Protein AF-A0A4C1XNX9-F1 (afdb_monomer)

Sequence (254 aa):
MKKTHEIELLCYEVDVTVNEKPRWGYQHPEAPKYVGIAPDLGSFDAQFFKVHRKLGVAMDVLSRKLLEHAYQAIYDAGISSVELRGKKVGVFIGSAISDCEKVCFYVPATINALGIAGCSRSMFANRISYWLDARGPSINIDAACSSSVVALERACDYMKRGICEAAIVGGANLCFHPHVSVHYKSFQESAPSYTMVKKWARLFQQGRESCEDDPRPGRPVTVLTEENVQKIERLVLADRRIKLWQIAEELQIS

InterPro domains:
  IPR014030 Beta-ketoacyl synthase-like, N-terminal domain [PF00109] (33-186)
  IPR016039 Thiolase-like [G3DSA:3.40.47.10] (8-189)
  IPR016039 Thiolase-like [SSF53901] (29-208)
  IPR018201 Beta-ketoacyl synthase, active site [PS00606] (136-152)
  IPR020841 Polyketide synthase, beta-ketoacyl synthase domain [PS52004] (1-254)
  IPR020841 Polyketide synthase, beta-ketoacyl synthase domain [SM00825] (14-253)
  IPR050091 Polyketide and Nonribosomal Peptide Biosynthesis Enzymes [PTHR43775] (39-185)

Mean predicted aligned error: 12.0 Å

Nearest PDB structures (foldseek):
  6rop-assembly3_C  TM=9.530E-01  e=9.579E-15  Mus musculus
  5my2-assembly2_C  TM=9.516E-01  e=2.225E-14  Mus musculus
  3hhd-assembly2_B  TM=9.547E-01  e=2.095E-14  Homo sapiens
  5my2-assembly1_B  TM=9.515E-01  e=3.007E-14  Mus musculus
  6rop-assembly2_B  TM=9.526E-01  e=6.193E-14  Mus musculus

Foldseek 3Di:
DPPPPPFVCVVVVPDQWDLPADLAHPPCPLFDSTDHDDPDLPDADCVLLVHDPVLVVLAQSQLRVLLVVLVVQCVLLVHDLQVQAPFQEEEEEFDADDPLLCCCPPPPVNPDPSSCCHGDLLNSQVSNCVSSNHPHHGDYAYPDPCRQVVSVVVQLVCCVVVRGQKYWGYYTDDDSDRVVRSVVVVVCVVCVPPDPPVVVVVVVVVCVPDDDDDDDGDDPIHIDGPVLSVLLVVQCVVDVPDDPVVSVVVVPSD

Radius of gyration: 19.84 Å; Cα contacts (8 Å, |Δi|>4): 321; chains: 1; bounding box: 50×48×48 Å

Structure (mmCIF, N/CA/C/O backbone):
data_AF-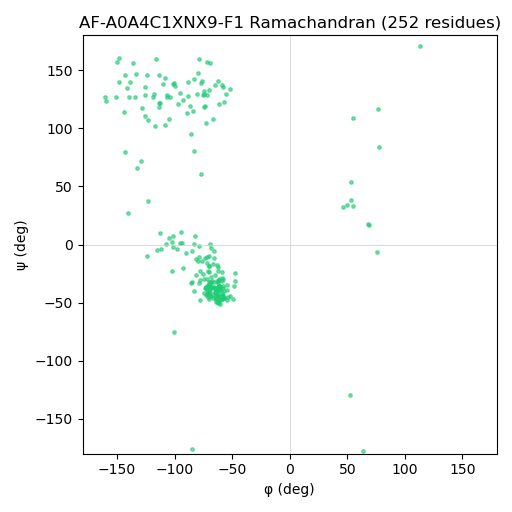A0A4C1XNX9-F1
#
_entry.id   AF-A0A4C1XNX9-F1
#
loop_
_atom_site.group_PDB
_atom_site.id
_atom_site.type_symbol
_atom_site.label_atom_id
_atom_site.label_alt_id
_atom_site.label_comp_id
_atom_site.label_asym_id
_atom_site.label_entity_id
_atom_site.label_seq_id
_atom_site.pdbx_PDB_ins_code
_atom_site.Cartn_x
_atom_site.Cartn_y
_atom_site.Cartn_z
_atom_site.occupancy
_atom_site.B_iso_or_equiv
_atom_site.auth_seq_id
_atom_site.auth_comp_id
_atom_site.auth_asym_id
_atom_site.auth_atom_id
_atom_site.pdbx_PDB_model_num
ATOM 1 N N . MET A 1 1 ? -15.395 9.558 -9.006 1.00 30.00 1 MET A N 1
ATOM 2 C CA . MET A 1 1 ? -16.096 8.933 -10.151 1.00 30.00 1 MET A CA 1
ATOM 3 C C . MET A 1 1 ? -15.139 8.194 -11.120 1.00 30.00 1 MET A C 1
ATOM 5 O O . MET A 1 1 ? -15.342 8.251 -12.319 1.00 30.00 1 MET A O 1
ATOM 9 N N . LYS A 1 2 ? -14.106 7.475 -10.628 1.00 38.97 2 LYS A N 1
ATOM 10 C CA . LYS A 1 2 ? -13.156 6.672 -11.450 1.00 38.97 2 LYS A CA 1
ATOM 11 C C . LYS A 1 2 ? -13.291 5.139 -11.250 1.00 38.97 2 LYS A C 1
ATOM 13 O O . LYS A 1 2 ? -12.608 4.388 -11.928 1.00 38.97 2 LYS A O 1
ATOM 18 N N . LYS A 1 3 ? -14.155 4.675 -10.329 1.00 41.09 3 LYS A N 1
ATOM 19 C CA . LYS A 1 3 ? -14.275 3.257 -9.908 1.00 41.09 3 LYS A CA 1
ATOM 20 C C . LYS A 1 3 ? -14.880 2.325 -10.967 1.00 41.09 3 LYS A C 1
ATOM 22 O O . LYS A 1 3 ? -14.638 1.129 -10.917 1.00 41.09 3 LYS A O 1
ATOM 27 N N . THR A 1 4 ? -15.651 2.861 -11.909 1.00 48.62 4 THR A N 1
ATOM 28 C CA . THR A 1 4 ? -16.414 2.067 -12.883 1.00 48.62 4 THR A CA 1
ATOM 29 C C . THR A 1 4 ? -15.519 1.327 -13.880 1.00 48.62 4 THR A C 1
ATOM 31 O O . THR A 1 4 ? -15.867 0.243 -14.323 1.00 48.62 4 THR A O 1
ATOM 34 N N . HIS A 1 5 ? -14.323 1.851 -14.161 1.00 62.22 5 HIS A N 1
ATOM 35 C CA . HIS A 1 5 ? -13.512 1.374 -15.277 1.00 62.22 5 HIS A CA 1
ATOM 36 C C . HIS A 1 5 ? -12.902 -0.025 -15.067 1.00 62.22 5 HIS A C 1
ATOM 38 O O . HIS A 1 5 ? -12.933 -0.836 -15.979 1.00 62.22 5 HIS A O 1
ATOM 44 N N . GLU A 1 6 ? -12.368 -0.356 -13.886 1.00 65.69 6 GLU A N 1
ATOM 45 C CA . GLU A 1 6 ? -11.665 -1.641 -13.673 1.00 65.69 6 GLU A CA 1
ATOM 46 C C . GLU A 1 6 ? -12.614 -2.846 -13.621 1.00 65.69 6 GLU A C 1
ATOM 48 O O . GLU A 1 6 ? -12.295 -3.919 -14.129 1.00 65.69 6 GLU A O 1
ATOM 53 N N . ILE A 1 7 ? -13.797 -2.663 -13.028 1.00 62.25 7 ILE A N 1
ATOM 54 C CA . ILE A 1 7 ? -14.832 -3.702 -12.970 1.00 62.25 7 ILE A CA 1
ATOM 55 C C . ILE A 1 7 ? -15.394 -3.946 -14.368 1.00 62.25 7 ILE A C 1
ATOM 57 O O . ILE A 1 7 ? -15.554 -5.095 -14.763 1.00 62.25 7 ILE A O 1
ATOM 61 N N . GLU A 1 8 ? -15.632 -2.882 -15.137 1.00 63.34 8 GLU A N 1
ATOM 62 C CA . GLU A 1 8 ? -16.023 -2.995 -16.543 1.00 63.34 8 GLU A CA 1
ATOM 63 C C . GLU A 1 8 ? -14.981 -3.783 -17.345 1.00 63.34 8 GLU A C 1
ATOM 65 O O . GLU A 1 8 ? -15.353 -4.701 -18.068 1.00 63.34 8 GLU A O 1
ATOM 70 N N . LEU A 1 9 ? -13.683 -3.504 -17.172 1.00 69.88 9 LEU A N 1
ATOM 71 C CA . LEU A 1 9 ? -12.621 -4.259 -17.848 1.00 69.88 9 LEU A CA 1
ATOM 72 C C . LEU A 1 9 ? -12.691 -5.761 -17.537 1.00 69.88 9 LEU A C 1
ATOM 74 O O . LEU A 1 9 ? -12.521 -6.569 -18.444 1.00 69.88 9 LEU A O 1
ATOM 78 N N . LEU A 1 10 ? -12.981 -6.144 -16.289 1.00 69.12 10 LEU A N 1
ATOM 79 C CA . LEU A 1 10 ? -13.157 -7.552 -15.918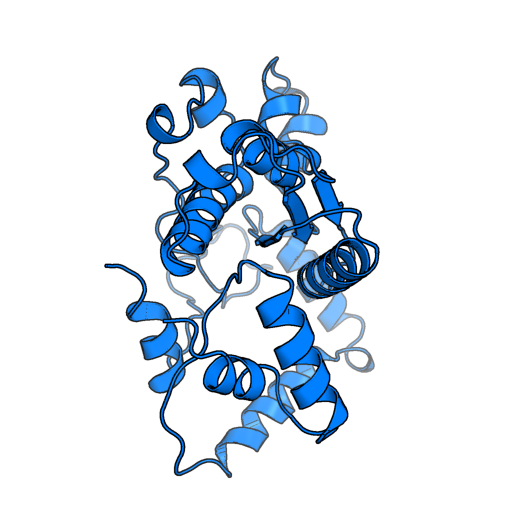 1.00 69.12 10 LEU A CA 1
ATOM 80 C C . LEU A 1 10 ? -14.439 -8.154 -16.506 1.00 69.12 10 LEU A C 1
ATOM 82 O O . LEU A 1 10 ? -14.387 -9.242 -17.069 1.00 69.12 10 LEU A O 1
ATOM 86 N N . CYS A 1 11 ? -15.572 -7.455 -16.400 1.00 64.81 11 CYS A N 1
ATOM 87 C CA . CYS A 1 11 ? -16.861 -7.922 -16.919 1.00 64.81 11 CYS A CA 1
ATOM 88 C C . CYS A 1 11 ? -16.862 -8.089 -18.443 1.00 64.81 11 CYS A C 1
ATOM 90 O O . CYS A 1 11 ? -17.562 -8.951 -18.960 1.00 64.81 11 CYS A O 1
ATOM 92 N N . TYR A 1 12 ? -16.084 -7.274 -19.153 1.00 68.94 12 TYR A N 1
ATOM 93 C CA . TYR A 1 12 ? -15.920 -7.362 -20.602 1.00 68.94 12 TYR A CA 1
ATOM 94 C C . TYR A 1 12 ? -14.695 -8.188 -21.025 1.00 68.94 12 TYR A C 1
ATOM 96 O O . TYR A 1 12 ? -14.321 -8.149 -22.196 1.00 68.94 12 TYR A O 1
ATOM 104 N N . GLU A 1 13 ? -14.059 -8.907 -20.091 1.00 73.81 13 GLU A N 1
ATOM 105 C CA . GLU A 1 13 ? -12.868 -9.740 -20.324 1.00 73.81 13 GLU A CA 1
ATOM 106 C C . GLU A 1 13 ? -11.743 -9.020 -21.090 1.00 73.81 13 GLU A C 1
ATOM 108 O O . GLU A 1 13 ? -11.009 -9.609 -21.890 1.00 73.81 13 GLU A O 1
ATOM 113 N N . VAL A 1 14 ? -11.599 -7.717 -20.853 1.00 70.88 14 VAL A N 1
ATOM 114 C CA . VAL A 1 14 ? -10.603 -6.893 -21.527 1.00 70.88 14 VAL A CA 1
ATOM 115 C C . VAL A 1 14 ? -9.230 -7.217 -20.955 1.00 70.88 14 VAL A C 1
ATOM 117 O O . VAL A 1 14 ? -8.961 -7.011 -19.769 1.00 70.88 14 VAL A O 1
ATOM 120 N N . ASP A 1 15 ? -8.330 -7.691 -21.816 1.00 71.81 15 ASP A N 1
ATOM 121 C CA . ASP A 1 15 ? -6.924 -7.846 -21.463 1.00 71.81 15 ASP A CA 1
ATOM 122 C C . ASP A 1 15 ? -6.301 -6.463 -21.230 1.00 71.81 15 ASP A C 1
ATOM 124 O O . ASP A 1 15 ? -6.091 -5.675 -22.152 1.00 71.81 15 ASP A O 1
ATOM 128 N N . VAL A 1 16 ? -6.022 -6.165 -19.963 1.00 73.69 16 VAL A N 1
ATOM 129 C CA . VAL A 1 16 ? -5.405 -4.905 -19.530 1.00 73.69 16 VAL A CA 1
ATOM 130 C C . VAL A 1 16 ? -3.890 -4.878 -19.757 1.00 73.69 16 VAL A C 1
ATOM 132 O O . VAL A 1 16 ? -3.231 -3.885 -19.432 1.00 73.69 16 VAL A O 1
ATOM 135 N N . THR A 1 17 ? -3.301 -5.961 -20.272 1.00 78.12 17 THR A N 1
ATOM 136 C CA . THR A 1 17 ? -1.888 -5.980 -20.639 1.00 78.12 17 THR A CA 1
ATOM 137 C C . THR A 1 17 ? -1.681 -5.327 -21.997 1.00 78.12 17 THR A C 1
ATOM 139 O O . THR A 1 17 ? -2.328 -5.645 -22.991 1.00 78.12 17 THR A O 1
ATOM 142 N N . VAL A 1 18 ? -0.740 -4.390 -22.046 1.00 71.88 18 VAL A N 1
ATOM 143 C CA . VAL A 1 18 ? -0.444 -3.632 -23.262 1.00 71.88 18 VAL A CA 1
ATOM 144 C C . VAL A 1 18 ? 0.947 -3.970 -23.781 1.00 71.88 18 VAL A C 1
ATOM 146 O O . VAL A 1 18 ? 1.876 -4.225 -23.013 1.00 71.88 18 VAL A O 1
ATOM 149 N N . ASN A 1 19 ? 1.073 -3.949 -25.107 1.00 70.25 19 ASN A N 1
ATOM 150 C CA . ASN A 1 19 ? 2.335 -4.023 -25.855 1.00 70.25 19 ASN A CA 1
ATOM 151 C C . ASN A 1 19 ? 2.622 -2.693 -26.588 1.00 70.25 19 ASN A C 1
ATOM 153 O O . ASN A 1 19 ? 3.505 -2.591 -27.438 1.00 70.25 19 ASN A O 1
ATOM 157 N N . GLU A 1 20 ? 1.840 -1.652 -26.293 1.00 49.97 20 GLU A N 1
ATOM 158 C CA . GLU A 1 20 ? 1.937 -0.355 -26.952 1.00 49.97 20 GLU A CA 1
ATOM 159 C C . GLU A 1 20 ? 2.933 0.542 -26.219 1.00 49.97 20 GLU A C 1
ATOM 161 O O . GLU A 1 20 ? 2.688 0.946 -25.087 1.00 49.97 20 GLU A O 1
ATOM 166 N N . LYS A 1 21 ? 4.052 0.853 -26.893 1.00 55.91 21 LYS A N 1
ATOM 167 C CA . LYS A 1 21 ? 5.244 1.545 -26.364 1.00 55.91 21 LYS A CA 1
ATOM 168 C C . LYS A 1 21 ? 5.814 0.828 -25.130 1.00 55.91 21 LYS A C 1
ATOM 170 O O . LYS A 1 21 ? 5.236 0.914 -24.049 1.00 55.91 21 LYS A O 1
ATOM 175 N N . PRO A 1 22 ? 6.982 0.164 -25.229 1.00 56.12 22 PRO A N 1
ATOM 176 C CA . PRO A 1 22 ? 7.557 -0.478 -24.057 1.00 56.12 22 PRO A CA 1
ATOM 177 C C . PRO A 1 22 ? 7.702 0.579 -22.958 1.00 56.12 22 PRO A C 1
ATOM 179 O O . PRO A 1 22 ? 8.253 1.650 -23.218 1.00 56.12 22 PRO A O 1
ATOM 182 N N . ARG A 1 23 ? 7.218 0.300 -21.741 1.00 64.44 23 ARG A N 1
ATOM 183 C CA . ARG A 1 23 ? 7.399 1.188 -20.573 1.00 64.44 23 ARG A CA 1
ATOM 184 C C . ARG A 1 23 ? 8.859 1.646 -20.426 1.00 64.44 23 ARG A C 1
ATOM 186 O O . ARG A 1 23 ? 9.132 2.748 -19.968 1.00 64.44 23 ARG A O 1
ATOM 193 N N . TRP A 1 24 ? 9.770 0.781 -20.852 1.00 68.25 24 TRP A N 1
ATOM 194 C CA . TRP A 1 24 ? 11.227 0.890 -20.810 1.00 68.25 24 TRP A CA 1
ATOM 195 C C . TRP A 1 24 ? 11.850 1.299 -22.165 1.00 68.25 24 TRP A C 1
ATOM 197 O O . TRP A 1 24 ? 13.065 1.271 -22.327 1.00 68.25 24 TRP A O 1
ATOM 207 N N . GLY A 1 25 ? 11.031 1.647 -23.162 1.00 62.69 25 GLY A N 1
ATOM 208 C CA . GLY A 1 25 ? 11.444 1.875 -24.549 1.00 62.69 25 GLY A CA 1
ATOM 209 C C . GLY A 1 25 ? 12.006 0.630 -25.255 1.00 62.69 25 GLY A C 1
ATOM 210 O O . GLY A 1 25 ? 12.077 -0.464 -24.698 1.00 62.69 25 GLY A O 1
ATOM 211 N N . TYR A 1 26 ? 12.447 0.792 -26.506 1.00 60.84 26 TYR A N 1
ATOM 212 C CA . TYR A 1 26 ? 13.116 -0.274 -27.277 1.00 60.84 26 TYR A CA 1
ATOM 213 C C . TYR A 1 26 ? 14.517 -0.638 -26.747 1.00 60.84 26 TYR A C 1
ATOM 215 O O . TYR A 1 26 ? 15.179 -1.507 -27.305 1.00 60.84 26 TYR A O 1
ATOM 223 N N . GLN A 1 27 ? 14.973 0.021 -25.677 1.00 63.84 27 GLN A N 1
ATOM 224 C CA . GLN A 1 27 ? 16.298 -0.161 -25.079 1.00 63.84 27 GLN A CA 1
ATOM 225 C C . GLN A 1 27 ? 16.437 -1.480 -24.304 1.00 63.84 27 GLN A C 1
ATOM 227 O O . GLN A 1 27 ? 17.555 -1.865 -23.983 1.00 63.84 27 GLN A O 1
ATOM 232 N N . HIS A 1 28 ? 15.326 -2.180 -24.048 1.00 72.81 28 HIS A N 1
ATOM 233 C CA . HIS A 1 28 ? 15.294 -3.430 -23.287 1.00 72.81 28 HIS A CA 1
ATOM 234 C C . HIS A 1 28 ? 14.526 -4.537 -24.030 1.00 72.81 28 HIS A C 1
ATOM 236 O O . HIS A 1 28 ? 13.406 -4.881 -23.635 1.00 72.81 28 HIS A O 1
ATOM 242 N N . PRO A 1 29 ? 15.082 -5.098 -25.124 1.00 75.75 29 PRO A N 1
ATOM 243 C CA . PRO A 1 29 ? 14.458 -6.202 -25.864 1.00 75.75 29 PRO A CA 1
ATOM 244 C C . PRO A 1 29 ? 14.286 -7.476 -25.021 1.00 75.75 29 PRO A C 1
ATOM 246 O O . PRO A 1 29 ? 13.440 -8.321 -25.320 1.00 75.75 29 PRO A O 1
ATOM 249 N N . GLU A 1 30 ? 15.079 -7.628 -23.963 1.00 80.38 30 GLU A N 1
ATOM 250 C CA . GLU A 1 30 ? 15.016 -8.741 -23.026 1.00 80.38 30 GLU A CA 1
ATOM 251 C C . GLU A 1 30 ? 13.768 -8.702 -22.129 1.00 80.38 30 GLU A C 1
ATOM 253 O O . GLU A 1 30 ? 13.339 -9.755 -21.649 1.00 80.38 30 GLU A O 1
ATOM 258 N N . ALA A 1 31 ? 13.155 -7.529 -21.930 1.00 78.19 31 ALA A N 1
ATOM 259 C CA . ALA A 1 31 ? 11.993 -7.361 -21.063 1.00 78.19 31 ALA A CA 1
ATOM 260 C C . ALA A 1 31 ? 10.725 -8.037 -21.635 1.00 78.19 31 ALA A C 1
ATOM 262 O O . ALA A 1 31 ? 10.611 -8.255 -22.847 1.00 78.19 31 ALA A O 1
ATOM 263 N N . PRO A 1 32 ? 9.737 -8.389 -20.787 1.00 75.06 32 PRO A N 1
ATOM 264 C CA . PRO A 1 32 ? 8.441 -8.871 -21.260 1.00 75.06 32 PRO A CA 1
ATOM 265 C C . PRO A 1 32 ? 7.747 -7.845 -22.166 1.00 75.06 32 PRO A C 1
ATOM 267 O O . PRO A 1 32 ? 7.711 -6.656 -21.846 1.00 75.06 32 PRO A O 1
ATOM 270 N N . LYS A 1 33 ? 7.179 -8.323 -23.282 1.00 73.56 33 LYS A N 1
ATOM 271 C CA . LYS A 1 33 ? 6.472 -7.487 -24.271 1.00 73.56 33 LYS A CA 1
ATOM 272 C C . LYS A 1 33 ? 5.127 -6.970 -23.754 1.00 73.56 33 LYS A C 1
ATOM 274 O O . LYS A 1 33 ? 4.780 -5.827 -24.010 1.00 73.56 33 LYS A O 1
ATOM 279 N N . TYR A 1 34 ? 4.400 -7.808 -23.017 1.00 77.19 34 TYR A N 1
ATOM 280 C CA . TYR A 1 34 ? 3.087 -7.486 -22.459 1.00 77.19 34 TYR A CA 1
ATOM 281 C C . TYR A 1 34 ? 3.213 -7.205 -20.967 1.00 77.19 34 TYR A C 1
ATOM 283 O O . TYR A 1 34 ? 3.772 -8.019 -20.226 1.00 77.19 34 TYR A O 1
ATOM 291 N N . VAL A 1 35 ? 2.706 -6.054 -20.528 1.00 76.44 35 VAL A N 1
ATOM 292 C CA . VAL A 1 35 ? 2.723 -5.637 -19.121 1.00 76.44 35 VAL A CA 1
ATOM 293 C C . VAL A 1 35 ? 1.437 -4.898 -18.762 1.00 76.44 35 VAL A C 1
ATOM 295 O O . VAL A 1 35 ? 0.887 -4.167 -19.581 1.00 76.44 35 VAL A O 1
ATOM 298 N N . GLY A 1 36 ? 0.969 -5.057 -17.522 1.00 80.56 36 GLY A N 1
ATOM 299 C CA . GLY A 1 36 ? -0.083 -4.202 -16.971 1.00 80.56 36 GLY A CA 1
ATOM 300 C C . GLY A 1 36 ? 0.488 -2.832 -16.603 1.00 80.56 36 GLY A C 1
ATOM 301 O O . GLY A 1 36 ? 1.503 -2.748 -15.901 1.00 80.56 36 GLY A O 1
ATOM 302 N N . ILE A 1 37 ? -0.141 -1.758 -17.078 1.00 78.50 37 ILE A N 1
ATOM 303 C CA . ILE A 1 37 ? 0.280 -0.382 -16.794 1.00 78.50 37 ILE A CA 1
ATOM 304 C C . ILE A 1 37 ? -0.785 0.300 -15.942 1.00 78.50 37 ILE A C 1
ATOM 306 O O . ILE A 1 37 ? -1.931 0.436 -16.352 1.00 78.50 37 ILE A O 1
ATOM 310 N N . ALA A 1 38 ? -0.381 0.764 -14.760 1.00 82.69 38 ALA A N 1
ATOM 311 C CA . ALA A 1 38 ? -1.238 1.589 -13.923 1.00 82.69 38 ALA A CA 1
ATOM 312 C C . ALA A 1 38 ? -1.374 2.997 -14.539 1.00 82.69 38 ALA A C 1
ATOM 314 O O . ALA A 1 38 ? -0.349 3.624 -14.840 1.00 82.69 38 ALA A O 1
ATOM 315 N N . PRO A 1 39 ? -2.602 3.510 -14.725 1.00 78.56 39 PRO A N 1
ATOM 316 C CA . PRO A 1 39 ? -2.814 4.857 -15.234 1.00 78.56 39 PRO A CA 1
ATOM 317 C C . PRO A 1 39 ? -2.443 5.912 -14.180 1.00 78.56 39 PRO A C 1
ATOM 319 O O . PRO A 1 39 ? -2.468 5.655 -12.980 1.00 78.56 39 PRO A O 1
ATOM 322 N N . ASP A 1 40 ? -2.143 7.132 -14.636 1.00 78.56 40 ASP A N 1
ATOM 323 C CA . ASP A 1 40 ? -2.095 8.336 -13.787 1.00 78.56 40 ASP A CA 1
ATOM 324 C C . ASP A 1 40 ? -1.191 8.227 -12.533 1.00 78.56 40 ASP A C 1
ATOM 326 O O . ASP A 1 40 ? -1.592 8.488 -11.397 1.00 78.56 40 ASP A O 1
ATOM 330 N N . LEU A 1 41 ? 0.074 7.852 -12.742 1.00 82.69 41 LEU A N 1
ATOM 331 C CA . LEU A 1 41 ? 1.083 7.739 -11.676 1.00 82.69 41 LEU A CA 1
ATOM 332 C C . LEU A 1 41 ? 1.729 9.078 -11.271 1.00 82.69 41 LEU A C 1
ATOM 334 O O . LEU A 1 41 ? 2.440 9.146 -10.268 1.00 82.69 41 LEU A O 1
ATOM 338 N N . GLY A 1 42 ? 1.526 10.136 -12.061 1.00 80.81 42 GLY A N 1
ATOM 339 C CA . GLY A 1 42 ? 2.183 11.432 -11.865 1.00 80.81 42 GLY A CA 1
ATOM 340 C C . GLY A 1 42 ? 1.482 12.347 -10.860 1.00 80.81 42 GLY A C 1
ATOM 341 O O . GLY A 1 42 ? 2.154 13.107 -10.160 1.00 80.81 42 GLY A O 1
ATOM 342 N N . SER A 1 43 ? 0.152 12.269 -10.774 1.00 85.94 43 SER A N 1
ATOM 343 C CA . SER A 1 43 ? -0.669 13.139 -9.928 1.00 85.94 43 SER A CA 1
ATOM 344 C C . SER A 1 43 ? -0.589 12.754 -8.447 1.00 85.94 43 SER A C 1
ATOM 346 O O . SER A 1 43 ? -0.526 11.569 -8.110 1.00 85.94 43 SER A O 1
ATOM 348 N N . PHE A 1 44 ? -0.556 13.762 -7.567 1.00 91.75 44 PHE A N 1
ATOM 349 C CA . PHE A 1 44 ? -0.673 13.593 -6.116 1.00 91.75 44 PHE A CA 1
ATOM 350 C C . PHE A 1 44 ? -1.081 14.899 -5.423 1.00 91.75 44 PHE A C 1
ATOM 352 O O . PHE A 1 44 ? -0.402 15.918 -5.585 1.00 91.75 44 PHE A O 1
ATOM 359 N N .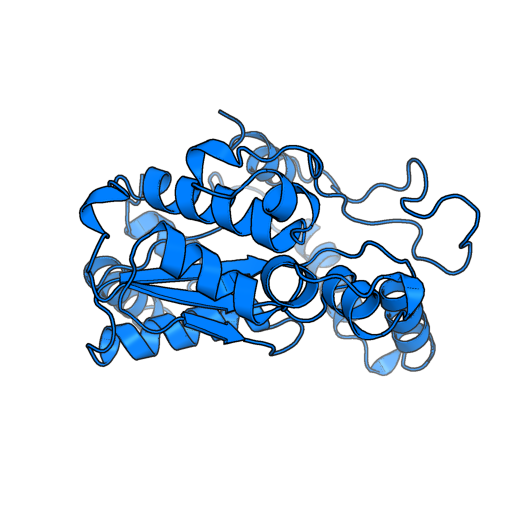 ASP A 1 45 ? -2.142 14.866 -4.614 1.00 93.25 45 ASP A N 1
ATOM 360 C CA . ASP A 1 45 ? -2.586 16.020 -3.818 1.00 93.25 45 ASP A CA 1
ATOM 361 C C . ASP A 1 45 ? -1.801 16.138 -2.500 1.00 93.25 45 ASP A C 1
ATOM 363 O O . ASP A 1 45 ? -2.239 15.747 -1.416 1.00 93.25 45 ASP A O 1
ATOM 367 N N . ALA A 1 46 ? -0.594 16.698 -2.588 1.00 93.19 46 ALA A N 1
ATOM 368 C CA . ALA A 1 46 ? 0.273 16.859 -1.424 1.00 93.19 46 ALA A CA 1
ATOM 369 C C . ALA A 1 46 ? -0.338 17.752 -0.326 1.00 93.19 46 ALA A C 1
ATOM 371 O O . ALA A 1 46 ? -0.053 17.542 0.855 1.00 93.19 46 ALA A O 1
ATOM 372 N N . GLN A 1 47 ? -1.172 18.733 -0.692 1.00 93.50 47 GLN A N 1
ATOM 373 C CA . GLN A 1 47 ? -1.766 19.662 0.266 1.00 93.50 47 GLN A CA 1
ATOM 374 C C . GLN A 1 47 ? -2.820 18.959 1.124 1.00 93.50 47 GLN A C 1
ATOM 376 O O . GLN A 1 47 ? -2.788 19.095 2.349 1.00 93.50 47 GLN A O 1
ATOM 381 N N . PHE A 1 48 ? -3.691 18.158 0.506 1.00 93.94 48 PHE A N 1
ATOM 382 C CA . PHE A 1 48 ? -4.695 17.365 1.215 1.00 93.94 48 PHE A CA 1
ATOM 383 C C . PHE A 1 48 ? -4.062 16.403 2.234 1.00 93.94 48 PHE A C 1
ATOM 385 O O . PHE A 1 48 ? -4.494 16.324 3.388 1.00 93.94 48 PHE A O 1
ATOM 392 N N . PHE A 1 49 ? -2.972 15.731 1.851 1.00 94.94 49 PHE A N 1
ATOM 393 C CA . PHE A 1 49 ? -2.254 14.799 2.728 1.00 94.94 49 PHE A CA 1
ATOM 394 C C . PHE A 1 49 ? -1.268 15.470 3.698 1.00 94.94 49 PHE A C 1
ATOM 396 O O . PHE A 1 49 ? -0.530 14.774 4.396 1.00 94.94 49 PHE A O 1
ATOM 403 N N . LYS A 1 50 ? -1.250 16.810 3.776 1.00 93.69 50 LYS A N 1
ATOM 404 C CA . LYS A 1 50 ? -0.341 17.592 4.639 1.00 93.69 50 LYS A CA 1
ATOM 405 C C . LYS A 1 50 ? 1.137 17.253 4.413 1.00 93.69 50 LYS A C 1
ATOM 407 O O . LYS A 1 50 ? 1.956 17.289 5.332 1.00 93.69 50 LYS A O 1
ATOM 412 N N . VAL A 1 51 ? 1.492 16.926 3.175 1.00 94.31 51 VAL A N 1
ATOM 413 C CA . VAL A 1 51 ? 2.861 16.627 2.769 1.00 94.31 51 VAL A CA 1
ATOM 414 C C . VAL A 1 51 ? 3.513 17.904 2.253 1.00 94.31 51 VAL A C 1
ATOM 416 O O . VAL A 1 51 ? 3.046 18.534 1.308 1.00 94.31 51 VAL A O 1
ATOM 419 N N . HIS A 1 52 ? 4.649 18.274 2.842 1.00 91.50 52 HIS A N 1
ATOM 420 C CA . HIS A 1 52 ? 5.432 19.407 2.357 1.00 91.50 52 HIS A CA 1
ATOM 421 C C . HIS A 1 52 ? 5.863 19.203 0.892 1.00 91.50 52 HIS A C 1
ATOM 423 O O . HIS A 1 52 ? 6.355 18.134 0.532 1.00 91.50 52 HIS A O 1
ATOM 429 N N . ARG A 1 53 ? 5.771 20.248 0.056 1.00 88.25 53 ARG A N 1
ATOM 430 C CA . ARG A 1 53 ? 6.013 20.173 -1.400 1.00 88.25 53 ARG A CA 1
ATOM 431 C C . ARG A 1 53 ? 7.319 19.467 -1.781 1.00 88.25 53 ARG A C 1
ATOM 433 O O . ARG A 1 53 ? 7.306 18.598 -2.646 1.00 88.25 53 ARG A O 1
ATOM 440 N N . LYS A 1 54 ? 8.441 19.803 -1.126 1.00 88.31 54 LYS A N 1
ATOM 441 C CA . LYS A 1 54 ? 9.746 19.162 -1.409 1.00 88.31 54 LYS A CA 1
ATOM 442 C C . LYS A 1 54 ? 9.725 17.658 -1.127 1.00 88.31 54 LYS A C 1
ATOM 444 O O . LYS A 1 54 ? 10.346 16.894 -1.853 1.00 88.31 54 LYS A O 1
ATOM 449 N N . LEU A 1 55 ? 8.997 17.246 -0.090 1.00 89.69 55 LEU A N 1
ATOM 450 C CA . LEU A 1 55 ? 8.852 15.842 0.270 1.00 89.69 55 LEU A CA 1
ATOM 451 C C . LEU A 1 55 ? 7.922 15.120 -0.702 1.00 89.69 55 LEU A C 1
ATOM 453 O O . LEU A 1 55 ? 8.266 14.036 -1.140 1.00 89.69 55 LEU A O 1
ATOM 457 N N . GLY A 1 56 ? 6.810 15.740 -1.103 1.00 88.50 56 GLY A N 1
ATOM 458 C CA . GLY A 1 56 ? 5.879 15.156 -2.074 1.00 88.50 56 GLY A CA 1
ATOM 459 C C . GLY A 1 56 ? 6.534 14.820 -3.417 1.00 88.50 56 GLY A C 1
ATOM 460 O O . GLY A 1 56 ? 6.216 13.792 -4.004 1.00 88.50 56 GLY A O 1
ATOM 461 N N . VAL A 1 57 ? 7.496 15.634 -3.869 1.00 87.12 57 VAL A N 1
ATOM 462 C CA . VAL A 1 57 ? 8.288 15.354 -5.084 1.00 87.12 57 VAL A CA 1
ATOM 463 C C . VAL A 1 57 ? 9.265 14.190 -4.881 1.00 87.12 57 VAL A C 1
ATOM 465 O O . VAL A 1 57 ? 9.477 13.409 -5.801 1.00 87.12 57 VAL A O 1
ATOM 468 N N . ALA A 1 58 ? 9.845 14.064 -3.686 1.00 87.62 58 ALA A N 1
ATOM 469 C CA . ALA A 1 58 ? 10.807 13.013 -3.349 1.00 87.62 58 ALA A CA 1
ATOM 470 C C . ALA A 1 58 ? 10.153 11.689 -2.907 1.00 87.62 58 ALA A C 1
ATOM 472 O O . ALA A 1 58 ? 10.859 10.721 -2.644 1.00 87.62 58 ALA A O 1
ATOM 473 N N . MET A 1 59 ? 8.826 11.644 -2.769 1.00 90.81 59 MET A N 1
ATOM 474 C CA . MET A 1 59 ? 8.112 10.452 -2.321 1.00 90.81 59 MET A CA 1
ATOM 475 C C . MET A 1 59 ? 7.991 9.403 -3.424 1.00 90.81 59 MET A C 1
ATOM 477 O O . MET A 1 59 ? 7.621 9.713 -4.563 1.00 90.81 59 MET A O 1
ATOM 481 N N . ASP A 1 60 ? 8.179 8.142 -3.032 1.00 91.88 60 ASP A N 1
ATOM 482 C CA . ASP A 1 60 ? 7.826 6.987 -3.851 1.00 91.88 60 ASP A CA 1
ATOM 483 C C . ASP A 1 60 ? 6.366 7.117 -4.326 1.00 91.88 60 ASP A C 1
ATOM 485 O O . ASP A 1 60 ? 5.454 7.446 -3.558 1.00 91.88 60 ASP A O 1
ATOM 489 N N . VAL A 1 61 ? 6.151 6.869 -5.618 1.00 91.12 61 VAL A N 1
ATOM 490 C CA . VAL A 1 61 ? 4.828 6.842 -6.251 1.00 91.12 61 VAL A CA 1
ATOM 491 C C . VAL A 1 61 ? 3.897 5.874 -5.519 1.00 91.12 61 VAL A C 1
ATOM 493 O O . VAL A 1 61 ? 2.732 6.207 -5.317 1.00 91.12 61 VAL A O 1
ATOM 496 N N . LEU A 1 62 ? 4.402 4.719 -5.067 1.00 92.38 62 LEU A N 1
ATOM 497 C CA . LEU A 1 62 ? 3.620 3.755 -4.291 1.00 92.38 62 LEU A CA 1
ATOM 498 C C . LEU A 1 62 ? 3.085 4.382 -3.009 1.00 92.38 62 LEU A C 1
ATOM 500 O O . LEU A 1 62 ? 1.904 4.251 -2.712 1.00 92.38 62 LEU A O 1
ATOM 504 N N . SER A 1 63 ? 3.921 5.124 -2.281 1.00 94.31 63 SER A N 1
ATOM 505 C CA . SER A 1 63 ? 3.497 5.799 -1.054 1.00 94.31 63 SER A CA 1
ATOM 506 C C . SER A 1 63 ? 2.430 6.866 -1.320 1.00 94.31 63 SER A C 1
ATOM 508 O O . SER A 1 63 ? 1.462 6.974 -0.568 1.00 94.31 63 SER A O 1
ATOM 510 N N . ARG A 1 64 ? 2.575 7.625 -2.415 1.00 94.25 64 ARG A N 1
ATOM 511 C CA . ARG A 1 64 ? 1.596 8.637 -2.842 1.00 94.25 64 ARG A CA 1
ATOM 512 C C . ARG A 1 64 ? 0.244 8.010 -3.179 1.00 94.25 64 ARG A C 1
ATOM 514 O O . ARG A 1 64 ? -0.780 8.457 -2.670 1.00 94.25 64 ARG A O 1
ATOM 521 N N . LYS A 1 65 ? 0.244 6.940 -3.976 1.00 93.38 65 LYS A N 1
ATOM 522 C CA . LYS A 1 65 ? -0.985 6.239 -4.370 1.00 93.38 65 LYS A CA 1
ATOM 523 C C . LYS A 1 65 ? -1.622 5.473 -3.221 1.00 93.38 65 LYS A C 1
ATOM 525 O O . LYS A 1 65 ? -2.839 5.484 -3.098 1.00 93.38 65 LYS A O 1
ATOM 530 N N . LEU A 1 66 ? -0.831 4.902 -2.319 1.00 95.25 66 LEU A N 1
ATOM 531 C CA . LEU A 1 66 ? -1.349 4.284 -1.101 1.00 95.25 66 LEU A CA 1
ATOM 532 C C . LEU A 1 66 ? -2.097 5.280 -0.205 1.00 95.25 66 LEU A C 1
ATOM 534 O O . LEU A 1 66 ? -3.130 4.916 0.343 1.00 95.25 66 LEU A O 1
ATOM 538 N N . LEU A 1 67 ? -1.633 6.529 -0.083 1.00 95.75 67 LEU A N 1
ATOM 539 C CA . LEU A 1 67 ? -2.367 7.574 0.645 1.00 95.75 67 LEU A CA 1
ATOM 540 C C . LEU A 1 67 ? -3.716 7.893 -0.015 1.00 95.75 67 LEU A C 1
ATOM 542 O O . LEU A 1 67 ? -4.741 7.935 0.667 1.00 95.75 67 LEU A O 1
ATOM 546 N N . GLU A 1 68 ? -3.727 8.066 -1.339 1.00 94.31 68 GLU A N 1
ATOM 547 C CA . GLU A 1 68 ? -4.954 8.304 -2.112 1.00 94.31 68 GLU A CA 1
ATOM 548 C C . GLU A 1 68 ? -5.949 7.149 -1.970 1.00 94.31 68 GLU A C 1
ATOM 550 O O . GLU A 1 68 ? -7.124 7.377 -1.680 1.00 94.31 68 GLU A O 1
ATOM 555 N N . HIS A 1 69 ? -5.480 5.910 -2.110 1.00 94.00 69 HIS A N 1
ATOM 556 C CA . HIS A 1 69 ? -6.323 4.725 -1.996 1.00 94.00 69 HIS A CA 1
ATOM 557 C C . HIS A 1 69 ? -6.779 4.457 -0.562 1.00 94.00 69 HIS A C 1
ATOM 559 O O . HIS A 1 69 ? -7.921 4.054 -0.367 1.00 94.00 69 HIS A O 1
ATOM 565 N N . ALA A 1 70 ? -5.955 4.740 0.451 1.00 95.56 70 ALA A N 1
ATOM 566 C CA . ALA A 1 70 ? -6.377 4.649 1.846 1.00 95.56 70 ALA A CA 1
ATOM 567 C C . ALA A 1 70 ? -7.522 5.626 2.138 1.00 95.56 70 ALA A C 1
ATOM 569 O O . ALA A 1 70 ? -8.523 5.237 2.736 1.00 95.56 70 ALA A O 1
ATOM 570 N N . TYR A 1 71 ? -7.427 6.874 1.663 1.00 94.88 71 TYR A N 1
ATOM 571 C CA . TYR A 1 71 ? -8.533 7.825 1.786 1.00 94.88 71 TYR A CA 1
ATOM 572 C C . TYR A 1 71 ? -9.783 7.357 1.033 1.00 94.88 71 TYR A C 1
ATOM 574 O O . TYR A 1 71 ? -10.878 7.397 1.589 1.00 94.88 71 TYR A O 1
ATOM 582 N N . GLN A 1 72 ? -9.630 6.879 -0.204 1.00 91.75 72 GLN A N 1
ATOM 583 C CA . GLN A 1 72 ? -10.750 6.356 -0.990 1.00 91.75 72 GLN A CA 1
ATOM 584 C C . GLN A 1 72 ? -11.428 5.159 -0.320 1.00 91.75 72 GLN A C 1
ATOM 586 O O . GLN A 1 72 ? -12.647 5.054 -0.407 1.00 91.75 72 GLN A O 1
ATOM 591 N N . ALA A 1 73 ? -10.669 4.283 0.341 1.00 91.06 73 ALA A N 1
ATOM 592 C CA . ALA A 1 73 ? -11.203 3.135 1.067 1.00 91.06 73 ALA A CA 1
ATOM 593 C C . ALA A 1 73 ? -11.971 3.553 2.325 1.00 91.06 73 ALA A C 1
ATOM 595 O O . ALA A 1 73 ? -13.036 3.017 2.605 1.00 91.06 73 ALA A O 1
ATOM 596 N N . ILE A 1 74 ? -11.465 4.547 3.057 1.00 91.06 74 ILE A N 1
ATOM 597 C CA . ILE A 1 74 ? -12.166 5.121 4.214 1.00 91.06 74 ILE A CA 1
ATOM 598 C C . ILE A 1 74 ? -13.473 5.782 3.774 1.00 91.06 74 ILE A C 1
ATOM 600 O O . ILE A 1 74 ? -14.513 5.561 4.387 1.00 91.06 74 ILE A O 1
ATOM 604 N N . TYR A 1 75 ? -13.424 6.536 2.674 1.00 89.50 75 TYR A N 1
ATOM 605 C CA . TYR A 1 75 ? -14.605 7.148 2.078 1.00 89.50 75 TYR A CA 1
ATOM 606 C C . TYR A 1 75 ? -15.611 6.100 1.571 1.00 89.50 75 TYR A C 1
ATOM 608 O O . TYR A 1 75 ? -16.807 6.273 1.776 1.00 89.50 75 TYR A O 1
ATOM 616 N N . ASP A 1 76 ? -15.144 5.008 0.948 1.00 87.25 76 ASP A N 1
ATOM 617 C CA . ASP A 1 76 ? -15.996 3.883 0.515 1.00 87.25 76 ASP A CA 1
ATOM 618 C C . ASP A 1 76 ? -16.692 3.207 1.692 1.00 87.25 76 ASP A C 1
ATOM 620 O O . ASP A 1 76 ? -17.870 2.896 1.612 1.00 87.25 76 ASP A O 1
ATOM 624 N N . ALA A 1 77 ? -15.995 3.055 2.819 1.00 86.00 77 ALA A N 1
ATOM 625 C CA . ALA A 1 77 ? -16.572 2.498 4.035 1.00 86.00 77 ALA A CA 1
ATOM 626 C C . ALA A 1 77 ? -17.630 3.410 4.690 1.00 86.00 77 ALA A C 1
ATOM 628 O O . ALA A 1 77 ? -18.193 3.038 5.717 1.00 86.00 77 ALA A O 1
ATOM 629 N N . GLY A 1 78 ? -17.877 4.610 4.150 1.00 89.31 78 GLY A N 1
ATOM 630 C CA . GLY A 1 78 ? -18.802 5.585 4.730 1.00 89.31 78 GLY A CA 1
ATOM 631 C C . GLY A 1 78 ? -18.304 6.193 6.045 1.00 89.31 78 GLY A C 1
ATOM 632 O O . GLY A 1 78 ? -19.095 6.770 6.786 1.00 89.31 78 GLY A O 1
ATOM 633 N N . ILE A 1 79 ? -17.006 6.072 6.346 1.00 90.06 79 ILE A N 1
ATOM 634 C CA . ILE A 1 79 ? -16.397 6.537 7.596 1.00 90.06 79 ILE A CA 1
ATOM 635 C C . ILE A 1 79 ? -15.681 7.866 7.346 1.00 90.06 79 ILE A C 1
ATOM 637 O O . ILE A 1 79 ? -14.958 8.030 6.361 1.00 90.06 79 ILE A O 1
ATOM 641 N N . SER A 1 80 ? -15.813 8.828 8.260 1.00 90.31 80 SER A N 1
ATOM 642 C CA . SER A 1 80 ? -14.987 10.035 8.207 1.00 90.31 80 SER A CA 1
ATOM 643 C C . SER A 1 80 ? -13.557 9.739 8.661 1.00 90.31 80 SER A C 1
ATOM 645 O O . SER A 1 80 ? -13.330 9.196 9.743 1.00 90.31 80 SER A O 1
ATOM 647 N N . SER A 1 81 ? -12.554 10.193 7.904 1.00 89.00 81 SER A N 1
ATOM 648 C CA . SER A 1 81 ? -11.150 10.107 8.338 1.00 89.00 81 SER A CA 1
ATOM 649 C C . SER A 1 81 ? -10.891 10.844 9.659 1.00 89.00 81 SER A C 1
ATOM 651 O O . SER A 1 81 ? -9.962 10.494 10.383 1.00 89.00 81 SER A O 1
ATOM 653 N N . VAL A 1 82 ? -11.727 11.830 10.011 1.00 91.56 82 VAL A N 1
ATOM 654 C CA . VAL A 1 82 ? -11.657 12.547 11.294 1.00 91.56 82 VAL A CA 1
ATOM 655 C C . VAL A 1 82 ? -12.052 11.644 12.464 1.00 91.56 82 VAL A C 1
ATOM 657 O O . VAL A 1 82 ? -11.446 11.743 13.527 1.00 91.56 82 VAL A O 1
ATOM 660 N N . GLU A 1 83 ? -13.005 10.731 12.268 1.00 90.44 83 GLU A N 1
ATOM 661 C CA . GLU A 1 83 ? -13.460 9.792 13.303 1.00 90.44 83 GLU A CA 1
ATOM 662 C C . GLU A 1 83 ? -12.416 8.729 13.646 1.00 90.44 83 GLU A C 1
ATOM 664 O O . GLU A 1 83 ? -12.512 8.096 14.696 1.00 90.44 83 GLU A O 1
ATOM 669 N N . LEU A 1 84 ? -11.432 8.520 12.770 1.00 92.44 84 LEU A N 1
ATOM 670 C CA . LEU A 1 84 ? -10.337 7.566 12.950 1.00 92.44 84 LEU A CA 1
ATOM 671 C C . LEU A 1 84 ? -9.113 8.180 13.649 1.00 92.44 84 LEU A C 1
ATOM 673 O O . LEU A 1 84 ? -8.178 7.458 13.997 1.00 92.44 84 LEU A O 1
ATOM 677 N N . ARG A 1 85 ? -9.103 9.498 13.883 1.00 94.75 85 ARG A N 1
ATOM 678 C CA . ARG A 1 85 ? -7.966 10.179 14.513 1.00 94.75 85 ARG A CA 1
ATOM 679 C C . ARG A 1 85 ? -7.837 9.811 15.986 1.00 94.75 85 ARG A C 1
ATOM 681 O O . ARG A 1 85 ? -8.811 9.843 16.731 1.00 94.75 85 ARG A O 1
ATOM 688 N N . GLY A 1 86 ? -6.621 9.483 16.415 1.00 94.88 86 GLY A N 1
ATOM 689 C CA . GLY A 1 86 ? -6.305 9.101 17.794 1.00 94.88 86 GLY A CA 1
ATOM 690 C C . GLY A 1 86 ? -6.737 7.680 18.177 1.00 94.88 86 GLY A C 1
ATOM 691 O O . GLY A 1 86 ? -6.386 7.212 19.260 1.00 94.88 86 GLY A O 1
ATOM 692 N N . LYS A 1 87 ? -7.457 6.983 17.294 1.00 95.81 87 LYS A N 1
ATOM 693 C CA . LYS A 1 87 ? -7.970 5.627 17.500 1.00 95.81 87 LYS A CA 1
ATOM 694 C C . LYS A 1 87 ? -6.901 4.563 17.284 1.00 95.81 87 LYS A C 1
ATOM 696 O O . LYS A 1 87 ? -5.898 4.795 16.602 1.00 95.81 87 LYS A O 1
ATOM 701 N N . LYS A 1 88 ? -7.115 3.363 17.830 1.00 96.25 88 LYS A N 1
ATOM 702 C CA . LYS A 1 88 ? -6.243 2.192 17.636 1.00 96.25 88 LYS A CA 1
ATOM 703 C C . LYS A 1 88 ? -6.483 1.577 16.257 1.00 96.25 88 LYS A C 1
ATOM 705 O O . LYS A 1 88 ? -6.882 0.424 16.138 1.00 96.25 88 LYS A O 1
ATOM 710 N N . VAL A 1 89 ? -6.243 2.356 15.208 1.00 97.69 89 VAL A N 1
ATOM 711 C CA . VAL A 1 89 ? -6.339 1.906 13.819 1.00 97.69 89 VAL A CA 1
ATOM 712 C C . VAL A 1 89 ? -5.004 1.288 13.415 1.00 97.69 89 VAL A C 1
ATOM 714 O O . VAL A 1 89 ? -3.970 1.953 13.474 1.00 97.69 89 VAL A O 1
ATOM 717 N N . GLY A 1 90 ? -5.010 0.011 13.045 1.00 97.81 90 GLY A N 1
ATOM 718 C CA . GLY A 1 90 ? -3.845 -0.660 12.476 1.00 97.81 90 GLY A CA 1
ATOM 719 C C . GLY A 1 90 ? -3.682 -0.335 10.989 1.00 97.81 90 GLY A C 1
ATOM 720 O O . GLY A 1 90 ? -4.665 -0.145 10.280 1.00 97.81 90 GLY A O 1
ATOM 721 N N . VAL A 1 91 ? -2.450 -0.281 10.495 1.00 98.31 91 VAL A N 1
ATOM 722 C CA . VAL A 1 91 ? -2.131 -0.094 9.077 1.00 98.31 91 VAL A CA 1
ATOM 723 C C . VAL A 1 91 ? -1.164 -1.188 8.646 1.00 98.31 91 VAL A C 1
ATOM 725 O O . VAL A 1 91 ? -0.043 -1.270 9.144 1.00 98.31 91 VAL A O 1
ATOM 728 N N . PHE A 1 92 ? -1.597 -2.021 7.704 1.00 98.06 92 PHE A N 1
ATOM 729 C CA . PHE A 1 92 ? -0.857 -3.186 7.228 1.00 98.06 92 PHE A CA 1
ATOM 730 C C . PHE A 1 92 ? -0.714 -3.109 5.712 1.00 98.06 92 PHE A C 1
ATOM 732 O O . PHE A 1 92 ? -1.691 -3.243 4.977 1.00 98.06 92 PHE A O 1
ATOM 739 N N . ILE A 1 93 ? 0.507 -2.890 5.230 1.00 97.94 93 ILE A N 1
ATOM 740 C CA . ILE A 1 93 ? 0.784 -2.781 3.796 1.00 97.94 93 ILE A CA 1
ATOM 741 C C . ILE A 1 93 ? 1.620 -3.966 3.338 1.00 97.94 93 ILE A C 1
ATOM 743 O O . ILE A 1 93 ? 2.724 -4.180 3.825 1.00 97.94 93 ILE A O 1
ATOM 747 N N . GLY A 1 94 ? 1.103 -4.722 2.376 1.00 96.75 94 GLY A N 1
ATOM 748 C CA . GLY A 1 94 ? 1.846 -5.741 1.655 1.00 96.75 94 GLY A CA 1
ATOM 749 C C . GLY A 1 94 ? 2.626 -5.125 0.497 1.00 96.75 94 GLY A C 1
ATOM 750 O O . GLY A 1 94 ? 2.024 -4.645 -0.466 1.00 96.75 94 GLY A O 1
ATOM 751 N N . SER A 1 95 ? 3.955 -5.163 0.558 1.00 94.50 95 SER A N 1
ATOM 752 C CA . SER A 1 95 ? 4.815 -4.756 -0.555 1.00 94.50 95 SER A CA 1
ATOM 753 C C . SER A 1 95 ? 6.112 -5.561 -0.562 1.00 94.50 95 SER A C 1
ATOM 755 O O . SER A 1 95 ? 6.698 -5.820 0.488 1.00 94.50 95 SER A O 1
ATOM 757 N N . ALA A 1 96 ? 6.563 -5.948 -1.755 1.00 86.25 96 ALA A N 1
ATOM 758 C CA . ALA A 1 96 ? 7.798 -6.709 -1.920 1.00 86.25 96 ALA A CA 1
ATOM 759 C C . ALA A 1 96 ? 8.940 -5.791 -2.367 1.00 86.25 96 ALA A C 1
ATOM 761 O O . ALA A 1 96 ? 9.793 -5.392 -1.576 1.00 86.25 96 ALA A O 1
ATOM 762 N N . ILE A 1 97 ? 8.931 -5.388 -3.637 1.00 84.75 97 ILE A N 1
ATOM 763 C CA . ILE A 1 97 ? 10.025 -4.632 -4.244 1.00 84.75 97 ILE A CA 1
ATOM 764 C C . ILE A 1 97 ? 9.607 -3.171 -4.437 1.00 84.75 97 ILE A C 1
ATOM 766 O O . ILE A 1 97 ? 8.580 -2.898 -5.051 1.00 84.75 97 ILE A O 1
ATOM 770 N N . SER A 1 98 ? 10.436 -2.236 -3.959 1.00 87.31 98 SER A N 1
ATOM 771 C CA . SER A 1 98 ? 10.374 -0.818 -4.343 1.00 87.31 98 SER A CA 1
ATOM 772 C C . SER A 1 98 ? 11.635 -0.444 -5.120 1.00 87.31 98 SER A C 1
ATOM 774 O O . SER A 1 98 ? 12.751 -0.514 -4.600 1.00 87.31 98 SER A O 1
ATOM 776 N N . ASP A 1 99 ? 11.464 -0.035 -6.378 1.00 85.38 99 ASP A N 1
ATOM 777 C CA . ASP A 1 99 ? 12.574 0.478 -7.185 1.00 85.38 99 ASP A CA 1
ATOM 778 C C . ASP A 1 99 ? 13.054 1.844 -6.674 1.00 85.38 99 ASP A C 1
ATOM 780 O O . ASP A 1 99 ? 14.251 2.127 -6.715 1.00 85.38 99 ASP A O 1
ATOM 784 N N . CYS A 1 100 ? 12.153 2.676 -6.139 1.00 86.56 100 CYS A N 1
ATOM 785 C CA . CYS A 1 100 ? 12.512 3.971 -5.562 1.00 86.56 100 CYS A CA 1
ATOM 786 C C . CYS A 1 100 ? 13.401 3.810 -4.324 1.00 86.56 100 CYS A C 1
ATOM 788 O O . CYS A 1 100 ? 14.385 4.536 -4.201 1.00 86.56 100 CYS A O 1
ATOM 790 N N . GLU A 1 101 ? 13.103 2.847 -3.444 1.00 88.50 101 GLU A N 1
ATOM 791 C CA . GLU A 1 101 ? 13.958 2.515 -2.297 1.00 88.50 101 GLU A CA 1
ATOM 792 C C . GLU A 1 101 ? 15.359 2.109 -2.764 1.00 88.50 101 GLU A C 1
ATOM 794 O O . GLU A 1 101 ? 16.362 2.625 -2.267 1.00 88.50 101 GLU A O 1
ATOM 799 N N . LYS A 1 102 ? 15.429 1.232 -3.776 1.00 86.25 102 LYS A N 1
ATOM 800 C CA . LYS A 1 102 ? 16.704 0.751 -4.314 1.00 86.25 102 LYS A CA 1
ATOM 801 C C . LYS A 1 102 ? 17.547 1.883 -4.888 1.00 86.25 102 LYS A C 1
ATOM 803 O O . LYS A 1 102 ? 18.726 1.998 -4.565 1.00 86.25 102 LYS A O 1
ATOM 808 N N . VAL A 1 103 ? 16.948 2.718 -5.734 1.00 84.69 103 VAL A N 1
ATOM 809 C CA . VAL A 1 103 ? 17.644 3.862 -6.327 1.00 84.69 103 VAL A CA 1
ATOM 810 C C . VAL A 1 103 ? 18.121 4.797 -5.221 1.00 84.69 103 VAL A C 1
ATOM 812 O O . VAL A 1 103 ? 19.312 5.075 -5.145 1.00 84.69 103 VAL A O 1
ATOM 815 N N . CYS A 1 104 ? 17.223 5.187 -4.314 1.00 85.56 104 CYS A N 1
ATOM 816 C CA . CYS A 1 104 ? 17.497 6.175 -3.277 1.00 85.56 104 CYS A CA 1
ATOM 817 C C . CYS A 1 104 ? 18.603 5.764 -2.291 1.00 85.56 104 CYS A C 1
ATOM 819 O O . CYS A 1 104 ? 19.299 6.638 -1.772 1.00 85.56 104 CYS A O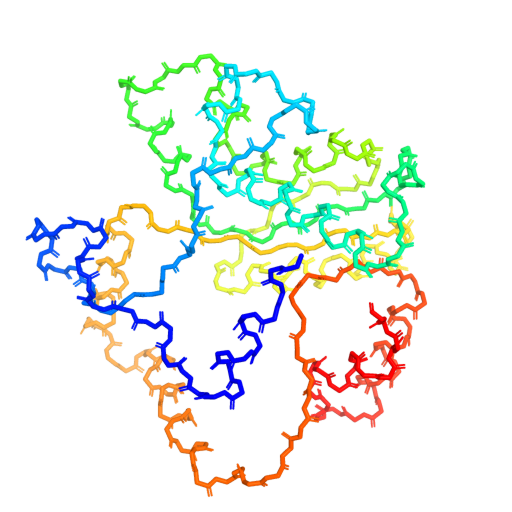 1
ATOM 821 N N . PHE A 1 105 ? 18.745 4.471 -1.985 1.00 84.88 105 PHE A N 1
ATOM 822 C CA . PHE A 1 105 ? 19.703 3.997 -0.978 1.00 84.88 105 PHE A CA 1
ATOM 823 C C . PHE A 1 105 ? 20.983 3.396 -1.553 1.00 84.88 105 PHE A C 1
ATOM 825 O O . PHE A 1 105 ? 21.995 3.390 -0.855 1.00 84.88 105 PHE A O 1
ATOM 832 N N . TYR A 1 106 ? 20.975 2.924 -2.802 1.00 85.38 106 TYR A N 1
ATOM 833 C CA . TYR A 1 106 ? 22.129 2.227 -3.380 1.00 85.38 106 TYR A CA 1
ATOM 834 C C . TYR A 1 106 ? 22.775 2.951 -4.564 1.00 85.38 106 TYR A C 1
ATOM 836 O O . TYR A 1 106 ? 23.825 2.513 -5.030 1.00 85.38 106 TYR A O 1
ATOM 844 N N . VAL A 1 107 ? 22.211 4.068 -5.037 1.00 85.50 107 VAL A N 1
ATOM 845 C CA . VAL A 1 107 ? 22.844 4.919 -6.056 1.00 85.50 107 VAL A CA 1
ATOM 846 C C . VAL A 1 107 ? 23.403 6.179 -5.382 1.00 85.50 107 VAL A C 1
ATOM 848 O O . VAL A 1 107 ? 22.617 7.062 -5.025 1.00 85.50 107 VAL A O 1
ATOM 851 N N . PRO A 1 108 ? 24.741 6.324 -5.241 1.00 80.62 108 PRO A N 1
ATOM 852 C CA . PRO A 1 108 ? 25.355 7.435 -4.502 1.00 80.62 108 PRO A CA 1
ATOM 853 C C . PRO A 1 108 ? 24.911 8.826 -4.969 1.00 80.62 108 PRO A C 1
ATOM 855 O O . PRO A 1 108 ? 24.725 9.726 -4.156 1.00 80.62 108 PRO A O 1
ATOM 858 N N . ALA A 1 109 ? 24.667 8.989 -6.272 1.00 81.12 109 ALA A N 1
ATOM 859 C CA . ALA A 1 109 ? 24.214 10.247 -6.865 1.00 81.12 109 ALA A CA 1
ATOM 860 C C . ALA A 1 109 ? 22.802 10.690 -6.423 1.00 81.12 109 ALA A C 1
ATOM 862 O O . ALA A 1 109 ? 22.403 11.816 -6.702 1.00 81.12 109 ALA A O 1
ATOM 863 N N . THR A 1 110 ? 22.034 9.824 -5.756 1.00 78.81 110 THR A N 1
ATOM 864 C CA . THR A 1 110 ? 20.642 10.101 -5.349 1.00 78.81 110 THR A CA 1
ATOM 865 C C . THR A 1 110 ? 20.471 10.347 -3.851 1.00 78.81 110 THR A C 1
ATOM 867 O O . THR A 1 110 ? 19.357 10.630 -3.395 1.00 78.81 110 THR A O 1
ATOM 870 N N . ILE A 1 111 ? 21.570 10.296 -3.089 1.00 81.81 111 ILE A N 1
ATOM 871 C CA . ILE A 1 111 ? 21.577 10.578 -1.654 1.00 81.81 111 ILE A CA 1
ATOM 872 C C . ILE A 1 111 ? 21.027 11.986 -1.417 1.00 81.81 111 ILE A C 1
ATOM 874 O O . ILE A 1 111 ? 21.541 12.980 -1.926 1.00 81.81 111 ILE A O 1
ATOM 878 N N . ASN A 1 112 ? 19.965 12.073 -0.620 1.00 83.44 112 ASN A N 1
ATOM 879 C CA . ASN A 1 112 ? 19.349 13.337 -0.247 1.00 83.44 112 ASN A CA 1
ATOM 880 C C . ASN A 1 112 ? 18.705 13.244 1.144 1.00 83.44 112 ASN A C 1
ATOM 882 O O . ASN A 1 112 ? 18.338 12.163 1.605 1.00 83.44 112 ASN A O 1
ATOM 886 N N . ALA A 1 113 ? 18.525 14.394 1.800 1.00 87.06 113 ALA A N 1
ATOM 887 C CA . ALA A 1 113 ? 18.002 14.477 3.168 1.00 87.06 113 ALA A CA 1
ATOM 888 C C . ALA A 1 113 ? 16.564 13.943 3.332 1.00 87.06 113 ALA A C 1
ATOM 890 O O . ALA A 1 113 ? 16.142 13.634 4.443 1.00 87.06 113 ALA A O 1
ATOM 891 N N . LEU A 1 114 ? 15.801 13.841 2.242 1.00 88.62 114 LEU A N 1
ATOM 892 C CA . LEU A 1 114 ? 14.420 13.360 2.249 1.00 88.62 114 LEU A CA 1
ATOM 893 C C . LEU A 1 114 ? 14.313 11.885 1.856 1.00 88.62 114 LEU A C 1
ATOM 895 O O . LEU A 1 114 ? 13.216 11.341 1.926 1.00 88.62 114 LEU A O 1
ATOM 899 N N . GLY A 1 115 ? 15.415 11.228 1.485 1.00 84.69 115 GLY A N 1
ATOM 900 C CA . GLY A 1 115 ? 15.401 9.890 0.900 1.00 84.69 115 GLY A CA 1
ATOM 901 C C . GLY A 1 115 ? 14.775 8.836 1.810 1.00 84.69 115 GLY A C 1
ATOM 902 O O . GLY A 1 115 ? 13.902 8.085 1.384 1.00 84.69 115 GLY A O 1
ATOM 903 N N . ILE A 1 116 ? 15.135 8.847 3.097 1.00 88.12 116 ILE A N 1
ATOM 904 C CA . ILE A 1 116 ? 14.569 7.921 4.091 1.00 88.12 116 ILE A CA 1
ATOM 905 C C . ILE A 1 116 ? 13.060 8.134 4.234 1.00 88.12 116 ILE A C 1
ATOM 907 O O . ILE A 1 116 ? 12.284 7.186 4.134 1.00 88.12 116 ILE A O 1
ATOM 911 N N . ALA A 1 117 ? 12.636 9.385 4.422 1.00 89.94 117 ALA A N 1
ATOM 912 C CA . ALA A 1 117 ? 11.226 9.716 4.587 1.00 89.94 117 ALA A CA 1
ATOM 913 C C . ALA A 1 117 ? 10.421 9.498 3.293 1.00 89.94 117 ALA A C 1
ATOM 915 O O . ALA A 1 117 ? 9.231 9.197 3.346 1.00 89.94 117 ALA A O 1
ATOM 916 N N . GLY A 1 118 ? 11.027 9.699 2.126 1.00 88.19 118 GLY A N 1
ATOM 917 C CA . GLY A 1 118 ? 10.372 9.635 0.822 1.00 88.19 118 GLY A CA 1
ATOM 918 C C . GLY A 1 118 ? 10.236 8.221 0.264 1.00 88.19 118 GLY A C 1
ATOM 919 O O . GLY A 1 118 ? 9.183 7.901 -0.286 1.00 88.19 118 GLY A O 1
ATOM 920 N N . CYS A 1 119 ? 11.266 7.387 0.425 1.00 90.12 119 CYS A N 1
ATOM 921 C CA . CYS A 1 119 ? 11.421 6.157 -0.356 1.00 90.12 119 CYS A CA 1
ATOM 922 C C . CYS A 1 119 ? 11.548 4.869 0.468 1.00 90.12 119 CYS A C 1
ATOM 924 O O . CYS A 1 119 ? 11.501 3.796 -0.123 1.00 90.12 119 CYS A O 1
ATOM 926 N N . SER A 1 120 ? 11.708 4.922 1.797 1.00 92.69 120 SER A N 1
ATOM 927 C CA . SER A 1 120 ? 11.760 3.686 2.597 1.00 92.69 120 SER A CA 1
ATOM 928 C C . SER A 1 120 ? 10.428 2.934 2.540 1.00 92.69 120 SER A C 1
ATOM 930 O O . SER A 1 120 ? 9.374 3.540 2.746 1.00 92.69 120 SER A O 1
ATOM 932 N N . ARG A 1 121 ? 10.461 1.603 2.386 1.00 93.62 121 ARG A N 1
ATOM 933 C CA . ARG A 1 121 ? 9.244 0.763 2.407 1.00 93.62 121 ARG A CA 1
ATOM 934 C C . ARG A 1 121 ? 8.440 0.891 3.702 1.00 93.62 121 ARG A C 1
ATOM 936 O O . ARG A 1 121 ? 7.215 0.810 3.688 1.00 93.62 121 ARG A O 1
ATOM 943 N N . SER A 1 122 ? 9.101 1.171 4.827 1.00 93.94 122 SER A N 1
ATOM 944 C CA . SER A 1 122 ? 8.418 1.436 6.104 1.00 93.94 122 SER A CA 1
ATOM 945 C C . SER A 1 122 ? 7.453 2.630 6.028 1.00 93.94 122 SER A C 1
ATOM 947 O O . SER A 1 122 ? 6.435 2.663 6.720 1.00 93.94 122 SER A O 1
ATOM 949 N N . MET A 1 123 ? 7.730 3.600 5.149 1.00 95.38 123 MET A N 1
ATOM 950 C CA . MET A 1 123 ? 6.911 4.798 4.975 1.00 95.38 123 MET A CA 1
ATOM 951 C C . MET A 1 123 ? 5.576 4.512 4.289 1.00 95.38 123 MET A C 1
ATOM 953 O O . MET A 1 123 ? 4.675 5.340 4.390 1.00 95.38 123 MET A O 1
ATOM 957 N N . PHE A 1 124 ? 5.409 3.354 3.645 1.00 95.88 124 PHE A N 1
ATOM 958 C CA . PHE A 1 124 ? 4.142 2.969 3.024 1.00 95.88 124 PHE A CA 1
ATOM 959 C C . PHE A 1 124 ? 3.016 2.850 4.051 1.00 95.88 124 PHE A C 1
ATOM 961 O O . PHE A 1 124 ? 1.969 3.466 3.872 1.00 95.88 124 PHE A O 1
ATOM 968 N N . ALA A 1 125 ? 3.255 2.137 5.154 1.00 97.06 125 ALA A N 1
ATOM 969 C CA . ALA A 1 125 ? 2.311 2.071 6.267 1.00 97.06 125 ALA A CA 1
ATOM 970 C C . ALA A 1 125 ? 2.375 3.347 7.125 1.00 97.06 125 ALA A C 1
ATOM 972 O O . ALA A 1 125 ? 1.356 3.993 7.368 1.00 97.06 125 ALA A O 1
ATOM 973 N N . ASN A 1 126 ? 3.587 3.785 7.496 1.00 97.06 126 ASN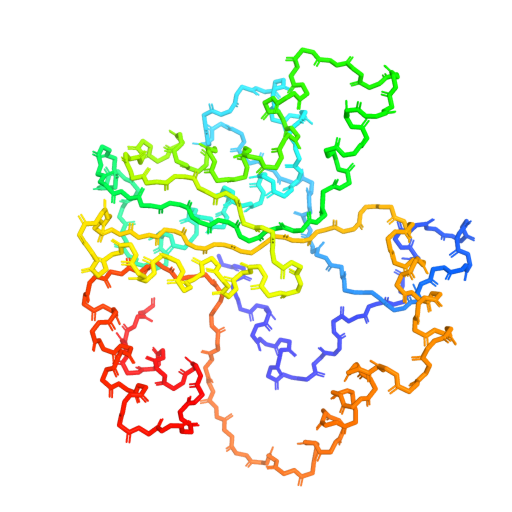 A N 1
ATOM 974 C CA . ASN A 1 126 ? 3.763 4.861 8.477 1.00 97.06 126 ASN A CA 1
ATOM 975 C C . ASN A 1 126 ? 3.175 6.201 8.029 1.00 97.06 126 ASN A C 1
ATOM 977 O O . ASN A 1 126 ? 2.720 6.974 8.870 1.00 97.06 126 ASN A O 1
ATOM 981 N N . ARG A 1 127 ? 3.161 6.506 6.726 1.00 95.81 127 ARG A N 1
ATOM 982 C CA . ARG A 1 127 ? 2.568 7.760 6.241 1.00 95.81 127 ARG A CA 1
ATOM 983 C C . ARG A 1 127 ? 1.054 7.763 6.314 1.00 95.81 127 ARG A C 1
ATOM 985 O O . ARG A 1 127 ? 0.492 8.805 6.635 1.00 95.81 127 ARG A O 1
ATOM 992 N N . ILE A 1 128 ? 0.414 6.626 6.056 1.00 96.88 128 ILE A N 1
ATOM 993 C CA . ILE A 1 128 ? -1.033 6.485 6.239 1.00 96.88 128 ILE A CA 1
ATOM 994 C C . ILE A 1 128 ? -1.356 6.655 7.721 1.00 96.88 128 ILE A C 1
ATOM 996 O O . ILE A 1 128 ? -2.217 7.463 8.061 1.00 96.88 128 ILE A O 1
ATOM 1000 N N . SER A 1 129 ? -0.610 5.980 8.605 1.00 97.31 129 SER A N 1
ATOM 1001 C CA . SER A 1 129 ? -0.795 6.126 10.050 1.00 97.31 129 SER A CA 1
ATOM 1002 C C . SER A 1 129 ? -0.599 7.566 10.514 1.00 97.31 129 SER A C 1
ATOM 1004 O O . SER A 1 129 ? -1.408 8.079 11.280 1.00 97.31 129 SER A O 1
ATOM 1006 N N . TYR A 1 130 ? 0.438 8.242 10.016 1.00 96.56 130 TYR A N 1
ATOM 1007 C CA . TYR A 1 130 ? 0.715 9.635 10.353 1.00 96.56 130 TYR A CA 1
ATOM 1008 C C . TYR A 1 130 ? -0.396 10.579 9.879 1.00 96.56 130 TYR A C 1
ATOM 1010 O O . TYR A 1 130 ? -0.856 11.422 10.645 1.00 96.56 130 TYR A O 1
ATOM 1018 N N . TRP A 1 131 ? -0.848 10.434 8.631 1.00 96.44 131 TRP A N 1
ATOM 1019 C CA . TRP A 1 131 ? -1.903 11.278 8.070 1.00 96.44 131 TRP A CA 1
ATOM 1020 C C . TRP A 1 131 ? -3.250 11.077 8.785 1.00 96.44 131 TRP A C 1
ATOM 1022 O O . TRP A 1 131 ? -3.941 12.060 9.062 1.00 96.44 131 TRP A O 1
ATOM 1032 N N . LEU A 1 132 ? -3.585 9.832 9.143 1.00 95.25 132 LEU A N 1
ATOM 1033 C CA . LEU A 1 132 ? -4.793 9.488 9.899 1.00 95.25 132 LEU A CA 1
ATOM 1034 C C . LEU A 1 132 ? -4.697 9.759 11.400 1.00 95.25 132 LEU A C 1
ATOM 1036 O O . LEU A 1 132 ? -5.714 9.663 12.075 1.00 95.25 132 LEU A O 1
ATOM 1040 N N . ASP A 1 133 ? -3.516 10.070 11.942 1.00 96.88 133 ASP A N 1
ATOM 1041 C CA . ASP A 1 133 ? -3.271 10.061 13.394 1.00 96.88 133 ASP A CA 1
ATOM 1042 C C . ASP A 1 133 ? -3.672 8.713 14.035 1.00 96.88 133 ASP A C 1
ATOM 1044 O O . ASP A 1 133 ? -4.235 8.653 15.129 1.00 96.88 133 ASP A O 1
ATOM 1048 N N . ALA A 1 134 ? -3.411 7.617 13.318 1.00 96.81 134 ALA A N 1
ATOM 1049 C CA . ALA A 1 134 ? -3.704 6.258 13.748 1.00 96.81 134 ALA A CA 1
ATOM 1050 C C . ALA A 1 134 ? -2.705 5.809 14.824 1.00 96.81 134 ALA A C 1
ATOM 1052 O O . ALA A 1 134 ? -1.490 5.918 14.649 1.00 96.81 134 ALA A O 1
ATOM 1053 N N . ARG A 1 135 ? -3.216 5.279 15.938 1.00 97.19 135 ARG A N 1
ATOM 1054 C CA . ARG A 1 135 ? -2.432 4.854 17.112 1.00 97.19 135 ARG A CA 1
ATOM 1055 C C . ARG A 1 135 ? -2.287 3.338 17.243 1.00 97.19 135 ARG A C 1
ATOM 1057 O O . ARG A 1 135 ? -1.761 2.864 18.246 1.00 97.19 135 ARG A O 1
ATOM 1064 N N . GLY A 1 136 ? -2.766 2.580 16.258 1.00 96.81 136 GLY A N 1
ATOM 1065 C CA . GLY A 1 136 ? -2.540 1.142 16.175 1.00 96.81 136 GLY A CA 1
ATOM 1066 C C . GLY A 1 136 ? -1.203 0.790 15.504 1.00 96.81 136 GLY A C 1
ATOM 1067 O O . GLY A 1 136 ? -0.406 1.671 15.173 1.00 96.81 136 GLY A O 1
ATOM 1068 N N . PRO A 1 137 ? -0.933 -0.510 15.303 1.00 97.38 137 PRO A N 1
ATOM 1069 C CA . PRO A 1 137 ? 0.297 -0.976 14.665 1.00 97.38 137 PRO A CA 1
ATOM 1070 C C . PRO A 1 137 ? 0.425 -0.484 13.223 1.00 97.38 137 PRO A C 1
ATOM 1072 O O . PRO A 1 137 ? -0.554 -0.482 12.489 1.00 97.38 137 PRO A O 1
ATOM 1075 N N . SER A 1 138 ? 1.634 -0.114 12.806 1.00 98.00 138 SER A N 1
ATOM 1076 C CA . SER A 1 138 ? 1.939 0.317 11.438 1.00 98.00 138 SER A CA 1
ATOM 1077 C C . SER A 1 138 ? 3.036 -0.571 10.866 1.00 98.00 138 SER A C 1
ATOM 1079 O O . SER A 1 138 ? 4.182 -0.511 11.315 1.00 98.00 138 SER A O 1
ATOM 1081 N N . ILE A 1 139 ? 2.677 -1.458 9.938 1.00 97.56 139 ILE A N 1
ATOM 1082 C CA . ILE A 1 139 ? 3.536 -2.563 9.510 1.00 97.56 139 ILE A CA 1
ATOM 1083 C C . ILE A 1 139 ? 3.545 -2.668 7.986 1.00 97.56 139 ILE A C 1
ATOM 1085 O O . ILE A 1 139 ? 2.503 -2.799 7.347 1.00 97.56 139 ILE A O 1
ATOM 1089 N N . ASN A 1 140 ? 4.747 -2.668 7.408 1.00 97.12 140 ASN A N 1
ATOM 1090 C CA . ASN A 1 140 ? 4.962 -3.127 6.041 1.00 97.12 140 ASN A CA 1
ATOM 1091 C C . ASN A 1 140 ? 5.393 -4.601 6.062 1.00 97.12 140 ASN A C 1
ATOM 1093 O O . ASN A 1 140 ? 6.311 -4.960 6.799 1.00 97.12 140 ASN A O 1
ATOM 1097 N N . ILE A 1 141 ? 4.743 -5.438 5.259 1.00 96.56 141 ILE A N 1
ATOM 1098 C CA . ILE A 1 141 ? 4.932 -6.888 5.211 1.00 96.56 141 ILE A CA 1
ATOM 1099 C C . ILE A 1 141 ? 5.427 -7.275 3.821 1.00 96.56 141 ILE A C 1
ATOM 1101 O O . ILE A 1 141 ? 4.817 -6.917 2.815 1.00 96.56 141 ILE A O 1
ATOM 1105 N N . ASP A 1 142 ? 6.508 -8.050 3.794 1.00 95.12 142 ASP A N 1
ATOM 1106 C CA . ASP A 1 142 ? 7.056 -8.658 2.587 1.00 95.12 142 ASP A CA 1
ATOM 1107 C C . ASP A 1 142 ? 6.990 -10.184 2.721 1.00 95.12 142 ASP A C 1
ATOM 1109 O O . ASP A 1 142 ? 7.780 -10.810 3.428 1.00 95.12 142 ASP A O 1
ATOM 1113 N N . ALA A 1 143 ? 5.994 -10.767 2.061 1.00 91.31 143 ALA A N 1
ATOM 1114 C CA . ALA A 1 143 ? 5.826 -12.203 1.860 1.00 91.31 143 ALA A CA 1
ATOM 1115 C C . ALA A 1 143 ? 5.742 -12.510 0.351 1.00 91.31 143 ALA A C 1
ATOM 1117 O O . ALA A 1 143 ? 4.932 -13.333 -0.099 1.00 91.31 143 ALA A O 1
ATOM 1118 N N . ALA A 1 144 ? 6.535 -11.786 -0.452 1.00 90.31 144 ALA A N 1
ATOM 1119 C CA . ALA A 1 144 ? 6.543 -11.859 -1.912 1.00 90.31 144 ALA A CA 1
ATOM 1120 C C . ALA A 1 144 ? 5.129 -11.691 -2.517 1.00 90.31 144 ALA A C 1
ATOM 1122 O O . ALA A 1 144 ? 4.403 -10.758 -2.169 1.00 90.31 144 ALA A O 1
ATOM 1123 N N . CYS A 1 145 ? 4.699 -12.585 -3.412 1.00 86.69 145 CYS A N 1
ATOM 1124 C CA . CYS A 1 145 ? 3.397 -12.505 -4.090 1.00 86.69 145 CYS A CA 1
ATOM 1125 C C . CYS A 1 145 ? 2.189 -12.602 -3.142 1.00 86.69 145 CYS A C 1
ATOM 1127 O O . CYS A 1 145 ? 1.088 -12.223 -3.526 1.00 86.69 145 CYS A O 1
ATOM 1129 N N . SER A 1 146 ? 2.385 -13.098 -1.917 1.00 89.75 146 SER A N 1
ATOM 1130 C CA . SER A 1 146 ? 1.322 -13.242 -0.916 1.00 89.75 146 SER A CA 1
ATOM 1131 C C . SER A 1 146 ? 1.235 -12.068 0.065 1.00 89.75 146 SER A C 1
ATOM 1133 O O . SER A 1 146 ? 0.378 -12.074 0.944 1.00 89.75 146 SER A O 1
ATOM 1135 N N . SER A 1 147 ? 2.083 -11.042 -0.088 1.00 91.25 147 SER A N 1
ATOM 1136 C CA . SER A 1 147 ? 2.236 -9.946 0.884 1.00 91.25 147 SER A CA 1
ATOM 1137 C C . SER A 1 147 ? 0.924 -9.268 1.283 1.00 91.25 147 SER A C 1
ATOM 1139 O O . SER A 1 147 ? 0.705 -9.029 2.466 1.00 91.25 147 SER A O 1
ATOM 1141 N N . SER A 1 148 ? 0.037 -8.970 0.328 1.00 90.44 148 SER A N 1
ATOM 1142 C CA . SER A 1 148 ? -1.250 -8.316 0.613 1.00 90.44 148 SER A CA 1
ATOM 1143 C C . SER A 1 148 ? -2.212 -9.220 1.389 1.00 90.44 148 SER A C 1
ATOM 1145 O O . SER A 1 148 ? -2.905 -8.751 2.288 1.00 90.44 148 SER A O 1
ATOM 1147 N N . VAL A 1 149 ? -2.220 -10.522 1.095 1.00 91.75 149 VAL A N 1
ATOM 1148 C CA . VAL A 1 149 ? -3.054 -11.509 1.797 1.00 91.75 149 VAL A CA 1
ATOM 1149 C C . VAL A 1 149 ? -2.523 -11.764 3.205 1.00 91.75 149 VAL A C 1
ATOM 1151 O O . VAL A 1 149 ? -3.301 -11.845 4.149 1.00 91.75 149 VAL A O 1
ATOM 1154 N N . VAL A 1 150 ? -1.201 -11.821 3.377 1.00 93.25 150 VAL A N 1
ATOM 1155 C CA . VAL A 1 150 ? -0.579 -11.922 4.706 1.00 93.25 150 VAL A CA 1
ATOM 1156 C C . VAL A 1 150 ? -0.833 -10.653 5.526 1.00 93.25 150 VAL A C 1
ATOM 1158 O O . VAL A 1 150 ? -1.080 -10.738 6.725 1.00 93.25 150 VAL A O 1
ATOM 1161 N N . ALA A 1 151 ? -0.835 -9.473 4.898 1.00 93.06 151 ALA A N 1
ATOM 1162 C CA . ALA A 1 151 ? -1.218 -8.232 5.568 1.00 93.06 151 ALA A CA 1
ATOM 1163 C C . ALA A 1 151 ? -2.678 -8.252 6.044 1.00 93.06 151 ALA A C 1
ATOM 1165 O O . ALA A 1 151 ? -2.960 -7.810 7.157 1.00 93.06 151 ALA A O 1
ATOM 1166 N N . LEU A 1 152 ? -3.582 -8.816 5.237 1.00 92.88 152 LEU A N 1
ATOM 1167 C CA . LEU A 1 152 ? -4.983 -9.009 5.605 1.00 92.88 152 LEU A CA 1
ATOM 1168 C C . LEU A 1 152 ? -5.141 -9.978 6.780 1.00 92.88 152 LEU A C 1
ATOM 1170 O O . LEU A 1 152 ? -5.812 -9.653 7.756 1.00 92.88 152 LEU A O 1
ATOM 1174 N N . GLU A 1 153 ? -4.498 -11.144 6.705 1.00 95.44 153 GLU A N 1
ATOM 1175 C CA . GLU A 1 153 ? -4.498 -12.143 7.780 1.00 95.44 153 GLU A CA 1
ATOM 1176 C C . GLU A 1 153 ? -4.026 -11.525 9.098 1.00 95.44 153 GLU A C 1
ATOM 1178 O O . GLU A 1 153 ? -4.713 -11.622 10.117 1.00 95.44 153 GLU A O 1
ATOM 1183 N N . ARG A 1 154 ? -2.911 -10.791 9.051 1.00 95.38 154 ARG A N 1
ATOM 1184 C CA . ARG A 1 154 ? -2.330 -10.151 10.227 1.00 95.38 154 ARG A CA 1
ATOM 1185 C C . ARG A 1 154 ? -3.239 -9.082 10.827 1.00 95.38 154 ARG A C 1
ATOM 1187 O O . ARG A 1 154 ? -3.328 -8.977 12.050 1.00 95.38 154 ARG A O 1
ATOM 1194 N N . ALA A 1 155 ? -3.906 -8.295 9.987 1.00 94.94 155 ALA A N 1
ATOM 1195 C CA . ALA A 1 155 ? -4.879 -7.307 10.434 1.00 94.94 155 ALA A CA 1
ATOM 1196 C C . ALA A 1 155 ? -6.060 -7.973 11.1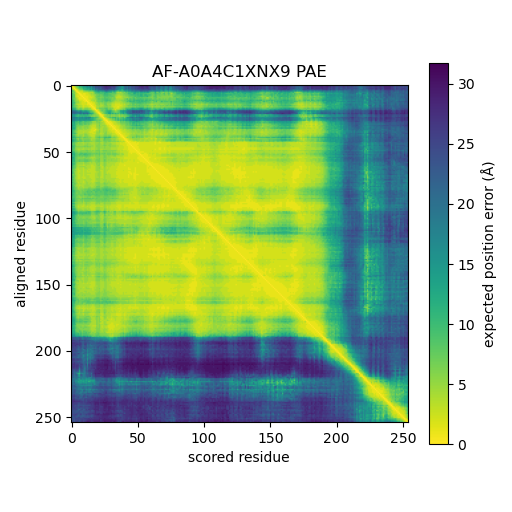53 1.00 94.94 155 ALA A C 1
ATOM 1198 O O . ALA A 1 155 ? -6.442 -7.540 12.241 1.00 94.94 155 ALA A O 1
ATOM 1199 N N . CYS A 1 156 ? -6.592 -9.059 10.583 1.00 94.12 156 CYS A N 1
ATOM 1200 C CA . CYS A 1 156 ? -7.649 -9.859 11.197 1.00 94.12 156 CYS A CA 1
ATOM 1201 C C . CYS A 1 156 ? -7.231 -10.418 12.563 1.00 94.12 156 CYS A C 1
ATOM 1203 O O . CYS A 1 156 ? -7.988 -10.272 13.521 1.00 94.12 156 CYS A O 1
ATOM 1205 N N . ASP A 1 157 ? -6.034 -11.006 12.681 1.00 94.44 157 ASP A N 1
ATOM 1206 C CA . ASP A 1 157 ? -5.503 -11.487 13.969 1.00 94.44 157 ASP A CA 1
ATOM 1207 C C . ASP A 1 157 ? -5.444 -10.359 15.011 1.00 94.44 157 ASP A C 1
ATOM 1209 O O . ASP A 1 157 ? -5.895 -10.507 16.147 1.00 94.44 157 ASP A O 1
ATOM 1213 N N . TYR A 1 158 ? -4.936 -9.191 14.617 1.00 96.50 158 TYR A N 1
ATOM 1214 C CA . TYR A 1 158 ? -4.733 -8.079 15.543 1.00 96.50 158 TYR A CA 1
ATOM 1215 C C . TYR A 1 158 ? -6.045 -7.465 16.030 1.00 96.50 158 TYR A C 1
ATOM 1217 O O . TYR A 1 158 ? -6.133 -7.083 17.200 1.00 96.50 158 TYR A O 1
ATOM 1225 N N . MET A 1 159 ? -7.071 -7.414 15.181 1.00 94.12 159 MET A N 1
ATOM 1226 C CA . MET A 1 159 ? -8.400 -6.979 15.611 1.00 94.12 159 MET A CA 1
ATOM 1227 C C . MET A 1 159 ? -9.052 -7.992 16.549 1.00 94.12 159 MET A C 1
ATOM 1229 O O . MET A 1 159 ? -9.535 -7.601 17.606 1.00 94.12 159 MET A O 1
ATOM 1233 N N . LYS A 1 160 ? -8.989 -9.297 16.238 1.00 94.06 160 LYS A N 1
ATOM 1234 C CA . LYS A 1 160 ? -9.539 -10.352 17.115 1.00 94.06 160 LYS A CA 1
ATOM 1235 C C . LYS A 1 160 ? -8.908 -10.349 18.505 1.00 94.06 160 LYS A C 1
ATOM 1237 O O . LYS A 1 160 ? -9.555 -10.681 19.490 1.00 94.06 160 LYS A O 1
ATOM 1242 N N . ARG A 1 161 ? -7.635 -9.962 18.590 1.00 95.12 161 ARG A N 1
ATOM 1243 C CA . ARG A 1 161 ? -6.888 -9.841 19.849 1.00 95.12 161 ARG A CA 1
ATOM 1244 C C . ARG A 1 161 ? -7.125 -8.515 20.581 1.00 95.12 161 ARG A C 1
ATOM 1246 O O . ARG A 1 161 ? -6.505 -8.292 21.618 1.00 95.12 161 ARG A O 1
ATOM 1253 N N . GLY A 1 162 ? -7.955 -7.618 20.046 1.00 92.25 162 GLY A N 1
ATOM 1254 C CA . GLY A 1 162 ? -8.220 -6.296 20.620 1.00 92.25 162 GLY A CA 1
ATOM 1255 C C . GLY A 1 162 ? -7.023 -5.337 20.576 1.00 92.25 162 GLY A C 1
ATOM 1256 O O . GLY A 1 162 ? -6.986 -4.351 21.315 1.00 92.25 162 GLY A O 1
ATOM 1257 N N . ILE A 1 163 ? -6.016 -5.614 19.736 1.00 95.69 163 ILE A N 1
ATOM 1258 C CA . ILE A 1 163 ? -4.834 -4.750 19.573 1.00 95.69 163 ILE A CA 1
ATOM 1259 C C . ILE A 1 163 ? -5.209 -3.494 18.777 1.00 95.69 163 ILE A C 1
ATOM 1261 O O . ILE A 1 163 ? -4.728 -2.400 19.083 1.00 95.69 163 ILE A O 1
ATOM 1265 N N . CYS A 1 164 ? -6.078 -3.645 17.777 1.00 94.62 164 CYS A N 1
ATOM 1266 C CA . CYS A 1 164 ? -6.640 -2.553 16.991 1.00 94.62 164 CYS A CA 1
ATOM 1267 C C . CYS A 1 164 ? -8.157 -2.707 16.837 1.00 94.62 164 CYS A C 1
ATOM 1269 O O . CYS A 1 164 ? -8.659 -3.820 16.765 1.00 94.62 164 CYS A O 1
ATOM 1271 N N . GLU A 1 165 ? -8.878 -1.590 16.778 1.00 93.19 165 GLU A N 1
ATOM 1272 C CA . GLU A 1 165 ? -10.348 -1.560 16.639 1.00 93.19 165 GLU A CA 1
ATOM 1273 C C . GLU A 1 165 ? -10.806 -1.465 15.176 1.00 93.19 165 GLU A C 1
ATOM 1275 O O . GLU A 1 165 ? -11.935 -1.803 14.835 1.00 93.19 165 GLU A O 1
ATOM 1280 N N . ALA A 1 166 ? -9.907 -1.021 14.302 1.00 94.31 166 ALA A N 1
ATOM 1281 C CA . ALA A 1 166 ? -10.080 -1.023 12.860 1.00 94.31 166 ALA A CA 1
ATOM 1282 C C . ALA A 1 166 ? -8.718 -1.211 12.193 1.00 94.31 166 ALA A C 1
ATOM 1284 O O . ALA A 1 166 ? -7.675 -0.945 12.804 1.00 94.31 166 ALA A O 1
ATOM 1285 N N . ALA A 1 167 ? -8.714 -1.638 10.933 1.00 96.25 167 ALA A N 1
ATOM 1286 C CA . ALA A 1 167 ? -7.482 -1.786 10.171 1.00 96.25 167 ALA A CA 1
ATOM 1287 C C . ALA A 1 167 ? -7.612 -1.297 8.725 1.00 96.25 167 ALA A C 1
ATOM 1289 O O . ALA A 1 167 ? -8.605 -1.563 8.046 1.00 96.25 167 ALA A O 1
ATOM 1290 N N . ILE A 1 168 ? -6.563 -0.623 8.250 1.00 97.06 168 ILE A N 1
ATOM 1291 C CA . ILE A 1 168 ? -6.321 -0.332 6.837 1.00 97.06 168 ILE A CA 1
ATOM 1292 C C . ILE A 1 168 ? -5.364 -1.388 6.300 1.00 97.06 168 ILE A C 1
ATOM 1294 O O . ILE A 1 168 ? -4.242 -1.520 6.791 1.00 97.06 168 ILE A O 1
ATOM 1298 N N . VAL A 1 169 ? -5.797 -2.120 5.277 1.00 97.25 169 VAL A N 1
ATOM 1299 C CA . VAL A 1 169 ? -4.994 -3.156 4.625 1.00 97.25 169 VAL A CA 1
ATOM 1300 C C . VAL A 1 169 ? -4.793 -2.793 3.164 1.00 97.25 169 VAL A C 1
ATOM 1302 O O . VAL A 1 169 ? -5.761 -2.537 2.455 1.00 97.25 169 VAL A O 1
ATOM 1305 N N . GLY A 1 170 ? -3.546 -2.777 2.699 1.00 94.06 170 GLY A N 1
ATOM 1306 C CA . GLY A 1 170 ? -3.215 -2.409 1.323 1.00 94.06 170 GLY A CA 1
ATOM 1307 C C . GLY A 1 170 ? -2.187 -3.336 0.690 1.00 94.06 170 GLY A C 1
ATOM 1308 O O . GLY A 1 170 ? -1.395 -3.974 1.377 1.00 94.06 170 GLY A O 1
ATOM 1309 N N . GLY A 1 171 ? -2.187 -3.388 -0.639 1.00 94.31 171 GLY A N 1
ATOM 1310 C CA . GLY A 1 171 ? -1.162 -4.046 -1.444 1.00 94.31 171 GLY A CA 1
ATOM 1311 C C . GLY A 1 171 ? -0.602 -3.064 -2.465 1.00 94.31 171 GLY A C 1
ATOM 1312 O O . GLY A 1 171 ? -1.364 -2.332 -3.089 1.00 94.31 171 GLY A O 1
ATOM 1313 N N . ALA A 1 172 ? 0.718 -3.032 -2.627 1.00 91.12 172 ALA A N 1
ATOM 1314 C CA . ALA A 1 172 ? 1.384 -2.085 -3.514 1.00 91.12 172 ALA A CA 1
ATOM 1315 C C . ALA A 1 172 ? 2.525 -2.752 -4.284 1.00 91.12 172 ALA A C 1
ATOM 1317 O O . ALA A 1 172 ? 3.423 -3.349 -3.690 1.00 91.12 172 ALA A O 1
ATOM 1318 N N . ASN A 1 173 ? 2.499 -2.618 -5.613 1.00 90.56 173 ASN A N 1
ATOM 1319 C CA . ASN A 1 173 ? 3.571 -3.078 -6.488 1.00 90.56 173 ASN A CA 1
ATOM 1320 C C . ASN A 1 173 ? 3.642 -2.223 -7.761 1.00 90.56 173 ASN A C 1
ATOM 1322 O O . ASN A 1 173 ? 2.652 -2.080 -8.475 1.00 90.56 173 ASN A O 1
ATOM 1326 N N . LEU A 1 174 ? 4.822 -1.680 -8.061 1.00 87.56 174 LEU A N 1
ATOM 1327 C CA . LEU A 1 174 ? 5.119 -0.970 -9.305 1.00 87.56 174 LEU A CA 1
ATOM 1328 C C . LEU A 1 174 ? 6.538 -1.319 -9.750 1.00 87.56 174 LEU A C 1
ATOM 1330 O O . LEU A 1 174 ? 7.467 -1.268 -8.951 1.00 87.56 174 LEU A O 1
ATOM 1334 N N . CYS A 1 175 ? 6.701 -1.608 -11.040 1.00 82.94 175 CYS A N 1
ATOM 1335 C CA . CYS A 1 175 ? 8.002 -1.887 -11.646 1.00 82.94 175 CYS A CA 1
ATOM 1336 C C . CYS A 1 175 ? 8.408 -0.708 -12.537 1.00 82.94 175 CYS A C 1
ATOM 1338 O O . CYS A 1 175 ? 7.867 -0.568 -13.629 1.00 82.94 175 CYS A O 1
ATOM 1340 N N . PHE A 1 176 ? 9.320 0.154 -12.089 1.00 80.06 176 PHE A N 1
ATOM 1341 C CA . PHE A 1 176 ? 9.844 1.290 -12.859 1.00 80.06 176 PHE A CA 1
ATOM 1342 C C . PHE A 1 176 ? 11.019 0.911 -13.753 1.00 80.06 176 PHE A C 1
ATOM 1344 O O . PHE A 1 176 ? 11.132 1.460 -14.846 1.00 80.06 176 PHE A O 1
ATOM 1351 N N . HIS A 1 177 ? 11.844 -0.047 -13.323 1.00 79.81 177 HIS A N 1
ATOM 1352 C CA . HIS A 1 177 ? 12.968 -0.555 -14.111 1.00 79.81 177 HIS A CA 1
ATOM 1353 C C . HIS A 1 177 ? 12.691 -1.976 -14.634 1.00 79.81 177 HIS A C 1
ATOM 1355 O O . HIS A 1 177 ? 12.137 -2.797 -13.896 1.00 79.81 177 HIS A O 1
ATOM 1361 N N . PRO A 1 178 ? 13.118 -2.337 -15.860 1.00 81.50 178 PRO A N 1
ATOM 1362 C CA . PRO A 1 178 ? 12.865 -3.670 -16.416 1.00 81.50 178 PRO A CA 1
ATOM 1363 C C . PRO A 1 178 ? 13.592 -4.801 -15.681 1.00 81.50 178 PRO A C 1
ATOM 1365 O O . PRO A 1 178 ? 13.213 -5.956 -15.837 1.00 81.50 178 PRO A O 1
ATOM 1368 N N . HIS A 1 179 ? 14.612 -4.505 -14.870 1.00 82.81 179 HIS A N 1
ATOM 1369 C CA . HIS A 1 179 ? 15.501 -5.513 -14.273 1.00 82.81 179 HIS A CA 1
ATOM 1370 C C . HIS A 1 179 ? 14.757 -6.609 -13.509 1.00 82.81 179 HIS A C 1
ATOM 1372 O O . HIS A 1 179 ? 15.043 -7.790 -13.687 1.00 82.81 179 HIS A O 1
ATOM 1378 N N . VAL A 1 180 ? 13.778 -6.233 -12.683 1.00 81.94 180 VAL A N 1
ATOM 1379 C CA . VAL A 1 180 ? 12.982 -7.200 -11.915 1.00 81.94 180 VAL A CA 1
ATOM 1380 C C . VAL A 1 180 ? 12.217 -8.127 -12.862 1.00 81.94 180 VAL A C 1
ATOM 1382 O O . VAL A 1 180 ? 12.251 -9.345 -12.707 1.00 81.94 180 VAL A O 1
ATOM 1385 N N . SER A 1 181 ? 11.589 -7.559 -13.892 1.00 81.38 181 SER A N 1
ATOM 1386 C CA . SER A 1 181 ? 10.844 -8.304 -14.909 1.00 81.38 181 SER A CA 1
ATOM 1387 C C . SER A 1 181 ? 11.742 -9.238 -15.728 1.00 81.38 181 SER A C 1
ATOM 1389 O O . SER A 1 181 ? 11.337 -10.356 -16.042 1.00 81.38 181 SER A O 1
ATOM 1391 N N . VAL A 1 182 ? 12.969 -8.814 -16.043 1.00 85.06 182 VAL A N 1
ATOM 1392 C CA . VAL A 1 182 ? 13.969 -9.633 -16.746 1.00 85.06 182 VAL A CA 1
ATOM 1393 C C . VAL A 1 182 ? 14.416 -10.804 -15.879 1.00 85.06 182 VAL A C 1
ATOM 1395 O O . VAL A 1 182 ? 14.405 -11.935 -16.353 1.00 85.06 182 VAL A O 1
ATOM 1398 N N . HIS A 1 183 ? 14.715 -10.576 -14.596 1.00 83.81 183 HIS A N 1
ATOM 1399 C CA . HIS A 1 183 ? 15.047 -11.663 -13.671 1.00 83.81 183 HIS A CA 1
ATOM 1400 C C . HIS A 1 183 ? 13.914 -12.686 -13.555 1.00 83.81 183 HIS A C 1
ATOM 1402 O O . HIS A 1 183 ? 14.176 -13.888 -13.589 1.00 83.81 183 HIS A O 1
ATOM 1408 N N . TYR A 1 184 ? 12.658 -12.233 -13.478 1.00 81.38 184 TYR A N 1
ATOM 1409 C CA . TYR A 1 184 ? 11.511 -13.141 -13.480 1.00 81.38 184 TYR A CA 1
ATOM 1410 C C . TYR A 1 184 ? 11.405 -13.944 -14.778 1.00 81.38 184 TYR A C 1
ATOM 1412 O O . TYR A 1 184 ? 11.166 -15.149 -14.721 1.00 81.38 184 TYR A O 1
ATOM 1420 N N . LYS A 1 185 ? 11.618 -13.313 -15.938 1.00 80.25 185 LYS A N 1
ATOM 1421 C CA . LYS A 1 185 ? 11.623 -14.004 -17.234 1.00 80.25 185 LYS A CA 1
ATOM 1422 C C . LYS A 1 185 ? 12.736 -15.053 -17.306 1.00 80.25 185 LYS A C 1
ATOM 1424 O O . LYS A 1 185 ? 12.452 -16.209 -17.600 1.00 80.25 185 LYS A O 1
ATOM 1429 N N . SER A 1 186 ? 13.970 -14.696 -16.951 1.00 81.50 186 SER A N 1
ATOM 1430 C CA . SER A 1 186 ? 15.096 -15.639 -16.933 1.00 81.50 186 SER A CA 1
ATOM 1431 C C . SER A 1 186 ? 14.876 -16.794 -15.952 1.00 81.50 186 SER A C 1
ATOM 1433 O O . SER A 1 186 ? 15.241 -17.927 -16.250 1.00 81.50 186 SER A O 1
ATOM 1435 N N . PHE A 1 187 ? 14.241 -16.541 -14.801 1.00 78.69 187 PHE A N 1
ATOM 1436 C CA . PHE A 1 187 ? 13.849 -17.591 -13.856 1.00 78.69 187 PHE A CA 1
ATOM 1437 C C . PHE A 1 187 ? 12.803 -18.553 -14.447 1.00 78.69 187 PHE A C 1
ATOM 1439 O O . PHE A 1 187 ? 12.892 -19.765 -14.268 1.00 78.69 187 PHE A O 1
ATOM 1446 N N . GLN A 1 188 ? 11.818 -18.034 -15.186 1.00 70.12 188 GLN A N 1
ATOM 1447 C CA . GLN A 1 188 ? 10.819 -18.864 -15.867 1.00 70.12 188 GLN A CA 1
ATOM 1448 C C . GLN A 1 188 ? 11.427 -19.714 -16.991 1.00 70.12 188 GLN A C 1
ATOM 1450 O O . GLN A 1 188 ? 10.989 -20.846 -17.208 1.00 70.12 188 GLN A O 1
ATOM 1455 N N . GLU A 1 189 ? 12.410 -19.169 -17.707 1.00 78.19 189 GLU A N 1
ATOM 1456 C CA . GLU A 1 189 ? 13.114 -19.853 -18.794 1.00 78.19 189 GLU A CA 1
ATOM 1457 C C . GLU A 1 189 ? 14.058 -20.946 -18.272 1.00 78.19 189 GLU A C 1
ATOM 1459 O O . GLU A 1 189 ? 14.135 -22.016 -18.874 1.00 78.19 189 GLU A O 1
ATOM 1464 N N . SER A 1 190 ? 14.724 -20.726 -17.132 1.00 73.88 190 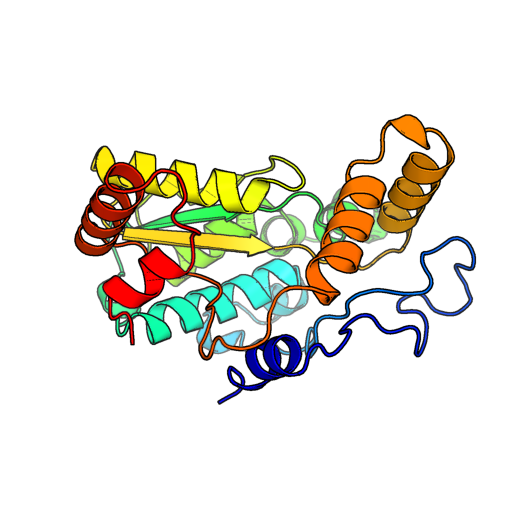SER A N 1
ATOM 1465 C CA . SER A 1 190 ? 15.673 -21.687 -16.550 1.00 73.88 190 SER A CA 1
ATOM 1466 C C . SER A 1 190 ? 15.015 -22.865 -15.822 1.00 73.88 190 SER A C 1
ATOM 1468 O O . SER A 1 190 ? 15.627 -23.926 -15.707 1.00 73.88 190 SER A O 1
ATOM 1470 N N . ALA A 1 191 ? 13.767 -22.720 -15.362 1.00 62.41 191 ALA A N 1
ATOM 1471 C CA . ALA A 1 191 ? 13.054 -23.745 -14.597 1.00 62.41 191 ALA A CA 1
ATOM 1472 C C . ALA A 1 191 ? 11.617 -23.987 -15.118 1.00 62.41 191 ALA 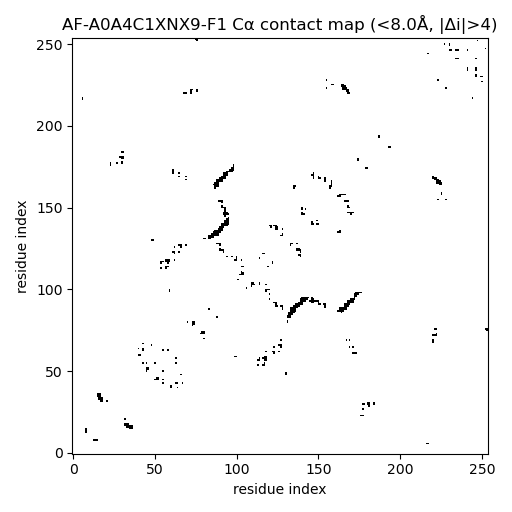A C 1
ATOM 1474 O O . ALA A 1 191 ? 10.636 -23.744 -14.404 1.00 62.41 191 ALA A O 1
ATOM 1475 N N . PRO A 1 192 ? 11.440 -24.510 -16.351 1.00 55.12 192 PRO A N 1
ATOM 1476 C CA . PRO A 1 192 ? 10.128 -24.625 -16.992 1.00 55.12 192 PRO A CA 1
ATOM 1477 C C . PRO A 1 192 ? 9.133 -25.515 -16.225 1.00 55.12 192 PRO A C 1
ATOM 1479 O O . PRO A 1 192 ? 7.930 -25.250 -16.271 1.00 55.12 192 PRO A O 1
ATOM 1482 N N . SER A 1 193 ? 9.613 -26.518 -15.485 1.00 49.22 193 SER A N 1
ATOM 1483 C CA . SER A 1 193 ? 8.825 -27.444 -14.653 1.00 49.22 193 SER A CA 1
ATOM 1484 C C . SER A 1 193 ? 8.396 -26.876 -13.288 1.00 49.22 193 SER A C 1
ATOM 1486 O O . SER A 1 193 ? 7.485 -27.426 -12.676 1.00 49.22 193 SER A O 1
ATOM 1488 N N . TYR A 1 194 ? 8.976 -25.760 -12.829 1.00 46.81 194 TYR A N 1
ATOM 1489 C CA . TYR A 1 194 ? 8.648 -25.114 -11.544 1.00 46.81 194 TYR A CA 1
ATOM 1490 C C . TYR A 1 194 ? 7.588 -24.004 -11.660 1.00 46.81 194 TYR A C 1
ATOM 1492 O O . TYR A 1 194 ? 7.228 -23.356 -10.676 1.00 46.81 194 TYR A O 1
ATOM 1500 N N . THR A 1 195 ? 7.059 -23.752 -12.860 1.00 49.34 195 THR A N 1
ATOM 1501 C CA . THR A 1 195 ? 6.226 -22.570 -13.107 1.00 49.34 195 THR A CA 1
ATOM 1502 C C . THR A 1 195 ? 4.751 -22.798 -12.765 1.00 49.34 195 THR A C 1
ATOM 1504 O O . THR A 1 195 ? 3.940 -23.210 -13.596 1.00 49.34 195 THR A O 1
ATOM 1507 N N . MET A 1 196 ? 4.369 -22.412 -11.542 1.00 42.78 196 MET A N 1
ATOM 1508 C CA . MET A 1 196 ? 2.967 -22.228 -11.126 1.00 42.78 196 MET A CA 1
ATOM 1509 C C . MET A 1 196 ? 2.181 -21.387 -12.151 1.00 42.78 196 MET A C 1
ATOM 1511 O O . MET A 1 196 ? 1.032 -21.688 -12.448 1.00 42.78 196 MET A O 1
ATOM 1515 N N . VAL A 1 197 ? 2.831 -20.397 -12.771 1.00 42.34 197 VAL A N 1
ATOM 1516 C CA . VAL A 1 197 ? 2.246 -19.478 -13.762 1.00 42.34 197 VAL A CA 1
ATOM 1517 C C . VAL A 1 197 ? 1.775 -20.185 -15.040 1.00 42.34 197 VAL A C 1
ATOM 1519 O O . VAL A 1 197 ? 0.708 -19.848 -15.537 1.00 42.34 197 VAL A O 1
ATOM 1522 N N . LYS A 1 198 ? 2.480 -21.209 -15.555 1.00 39.50 198 LYS A N 1
ATOM 1523 C CA . LYS A 1 198 ? 1.996 -21.983 -16.721 1.00 39.50 198 LYS A CA 1
ATOM 1524 C C . LYS A 1 198 ? 0.781 -22.839 -16.368 1.00 39.50 198 LYS A C 1
ATOM 1526 O O . LYS A 1 198 ? -0.085 -23.048 -17.213 1.00 39.50 198 LYS A O 1
ATOM 1531 N N . LYS A 1 199 ? 0.705 -23.319 -15.123 1.00 39.84 199 LYS A N 1
ATOM 1532 C CA . LYS A 1 199 ? -0.450 -24.065 -14.608 1.00 39.84 199 LYS A CA 1
ATOM 1533 C C . LYS A 1 199 ? -1.656 -23.136 -14.406 1.00 39.84 199 LYS A C 1
ATOM 1535 O O . LYS A 1 199 ? -2.749 -23.485 -14.824 1.00 39.84 199 LYS A O 1
ATOM 1540 N N . TRP A 1 200 ? -1.439 -21.933 -13.872 1.00 36.66 200 TRP A N 1
ATOM 1541 C CA . TRP A 1 200 ? -2.463 -20.894 -13.710 1.00 36.66 200 TRP A CA 1
ATOM 1542 C C . TRP A 1 200 ? -2.953 -20.313 -15.044 1.00 36.66 200 TRP A C 1
ATOM 1544 O O . TRP A 1 200 ? -4.156 -20.220 -15.247 1.00 36.66 200 TRP A O 1
ATOM 1554 N N . ALA A 1 201 ? -2.064 -20.007 -15.994 1.00 42.44 201 ALA A N 1
ATOM 1555 C CA . ALA A 1 201 ? -2.447 -19.539 -17.331 1.00 42.44 201 ALA A CA 1
ATOM 1556 C C . ALA A 1 201 ? -3.284 -20.583 -18.097 1.00 42.44 201 ALA A C 1
ATOM 1558 O O . ALA A 1 201 ? -4.236 -20.224 -18.785 1.00 42.44 201 ALA A O 1
ATOM 1559 N N . ARG A 1 202 ? -2.984 -21.880 -17.920 1.00 39.19 202 ARG A N 1
ATOM 1560 C CA . ARG A 1 202 ? -3.819 -22.978 -18.440 1.00 39.19 202 ARG A CA 1
ATOM 1561 C C . ARG A 1 202 ? -5.161 -23.097 -17.719 1.00 39.19 202 ARG A C 1
ATOM 1563 O O . ARG A 1 202 ? -6.155 -23.351 -18.381 1.00 39.19 202 ARG A O 1
ATOM 1570 N N . LEU A 1 203 ? -5.207 -22.886 -16.401 1.00 37.53 203 LEU A N 1
ATOM 1571 C CA . LEU A 1 203 ? -6.460 -22.882 -15.632 1.00 37.53 203 LEU A CA 1
ATOM 1572 C C . LEU A 1 203 ? -7.387 -21.726 -16.045 1.00 37.53 203 LEU A C 1
ATOM 1574 O O . LEU A 1 203 ? -8.588 -21.933 -16.159 1.00 37.53 203 LEU A O 1
ATOM 1578 N N . PHE A 1 204 ? -6.843 -20.543 -16.348 1.00 36.50 204 PHE A N 1
ATOM 1579 C CA . PHE A 1 204 ? -7.620 -19.422 -16.896 1.00 36.50 204 PHE A CA 1
ATOM 1580 C C . PHE A 1 204 ? -8.045 -19.635 -18.358 1.00 36.50 204 PHE A C 1
ATOM 1582 O O . PHE A 1 204 ? -9.107 -19.168 -18.750 1.00 36.50 204 PHE A O 1
ATOM 1589 N N . GLN A 1 205 ? -7.270 -20.375 -19.163 1.00 37.84 205 GLN A N 1
ATOM 1590 C CA . GLN A 1 205 ? -7.710 -20.807 -20.498 1.00 37.84 205 GLN A CA 1
ATOM 1591 C C . GLN A 1 205 ? -8.799 -21.889 -20.444 1.00 37.84 205 GLN A C 1
ATOM 1593 O O . GLN A 1 205 ? -9.696 -21.865 -21.275 1.00 37.84 205 GLN A O 1
ATOM 1598 N N . GLN A 1 206 ? -8.751 -22.802 -19.469 1.00 33.78 206 GLN A N 1
ATOM 1599 C CA . GLN A 1 206 ? -9.768 -23.844 -19.266 1.00 33.78 206 GLN A CA 1
ATOM 1600 C C . GLN A 1 206 ? -11.064 -23.309 -18.637 1.00 33.78 206 GLN A C 1
ATOM 1602 O O . GLN A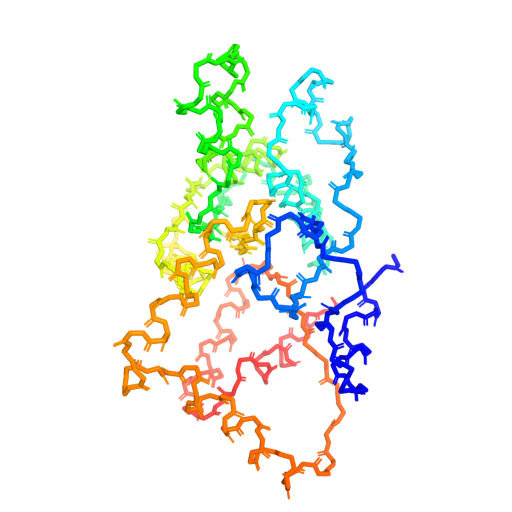 1 206 ? -12.126 -23.870 -18.872 1.00 33.78 206 GLN A O 1
ATOM 1607 N N . GLY A 1 207 ? -11.004 -22.205 -17.884 1.00 31.38 207 GLY A N 1
ATOM 1608 C CA . GLY A 1 207 ? -12.190 -21.523 -17.353 1.00 31.38 207 GLY A CA 1
ATOM 1609 C C . GLY A 1 207 ? -13.045 -20.800 -18.404 1.00 31.38 207 GLY A C 1
ATOM 1610 O O . GLY A 1 207 ? -14.153 -20.391 -18.078 1.00 31.38 207 GLY A O 1
ATOM 1611 N N . ARG A 1 208 ? -12.569 -20.669 -19.655 1.00 35.94 208 ARG A N 1
ATOM 1612 C CA . ARG A 1 208 ? -13.323 -20.053 -20.766 1.00 35.94 208 ARG A CA 1
ATOM 1613 C C . ARG A 1 208 ? -14.487 -20.903 -21.285 1.00 35.94 208 ARG A C 1
ATOM 1615 O O . ARG A 1 208 ? -15.279 -20.403 -22.070 1.00 35.94 208 ARG A O 1
ATOM 1622 N N . GLU A 1 209 ? -14.594 -22.168 -20.881 1.00 33.00 209 GLU A N 1
ATOM 1623 C CA . GLU A 1 209 ? -15.624 -23.085 -21.394 1.00 33.00 209 GLU A CA 1
ATOM 1624 C C . GLU A 1 209 ? -16.799 -23.304 -20.423 1.00 33.00 209 GLU A C 1
ATOM 1626 O O . GLU A 1 209 ? -17.697 -24.080 -20.735 1.00 33.00 209 GLU A O 1
ATOM 1631 N N . SER A 1 210 ? -16.831 -22.654 -19.249 1.00 30.72 210 SER A N 1
ATOM 1632 C CA . SER A 1 210 ? -17.800 -23.017 -18.199 1.00 30.72 210 SER A CA 1
ATOM 1633 C C . SER A 1 210 ? -18.445 -21.871 -17.408 1.00 30.72 210 SER A C 1
ATOM 1635 O O . SER A 1 210 ? -18.827 -22.098 -16.263 1.00 30.72 210 SER A O 1
ATOM 1637 N N . CYS A 1 211 ? -18.578 -20.664 -17.959 1.00 28.98 211 CYS A N 1
ATOM 1638 C CA . CYS A 1 211 ? -19.307 -19.581 -17.282 1.00 28.98 211 CYS A CA 1
ATOM 1639 C C . CYS A 1 211 ? -20.104 -18.727 -18.280 1.00 28.98 211 CYS A C 1
ATOM 1641 O O . CYS A 1 211 ? -19.685 -17.638 -18.655 1.00 28.98 211 CYS A O 1
ATOM 1643 N N . GLU A 1 212 ? -21.271 -19.227 -18.685 1.00 31.02 212 GLU A N 1
ATOM 1644 C CA . GLU A 1 212 ? -22.424 -18.367 -18.964 1.00 31.02 212 GLU A CA 1
ATOM 1645 C C . GLU A 1 212 ? -23.194 -18.203 -17.637 1.00 31.02 212 GLU A C 1
ATOM 1647 O O . GLU A 1 212 ? -23.295 -19.160 -16.870 1.00 31.02 212 GLU A O 1
ATOM 1652 N N . ASP A 1 213 ? -23.684 -16.989 -17.375 1.00 33.31 213 ASP A N 1
ATOM 1653 C CA . ASP A 1 213 ? -24.498 -16.553 -16.223 1.00 33.31 213 ASP A CA 1
ATOM 1654 C C . ASP A 1 213 ? -23.791 -16.300 -14.869 1.00 33.31 213 ASP A C 1
ATOM 1656 O O . ASP A 1 213 ? -23.866 -17.120 -13.958 1.00 33.31 213 ASP A O 1
ATOM 1660 N N . ASP A 1 214 ? -23.222 -15.097 -14.666 1.00 32.78 214 ASP A N 1
ATOM 1661 C CA . ASP A 1 214 ? -23.211 -14.454 -13.329 1.00 32.78 214 ASP A CA 1
ATOM 1662 C C . ASP A 1 214 ? -22.982 -12.918 -13.391 1.00 32.78 214 ASP A C 1
ATOM 1664 O O . ASP A 1 214 ? -21.969 -12.474 -13.944 1.00 32.78 214 ASP A O 1
ATOM 1668 N N . PRO A 1 215 ? -23.875 -12.069 -12.835 1.00 33.78 215 PRO A N 1
ATOM 1669 C CA . PRO A 1 215 ? -23.676 -10.628 -12.755 1.00 33.78 215 PRO A CA 1
ATOM 1670 C C . PRO A 1 215 ? -23.343 -10.136 -11.321 1.00 33.78 215 PRO A C 1
ATOM 1672 O O . PRO A 1 215 ? -24.187 -10.233 -10.424 1.00 33.78 215 PRO A O 1
ATOM 1675 N N . ARG A 1 216 ? -22.228 -9.376 -11.203 1.00 37.88 216 ARG A N 1
ATOM 1676 C CA . ARG A 1 216 ? -21.882 -8.297 -10.212 1.00 37.88 216 ARG A CA 1
ATOM 1677 C C . ARG A 1 216 ? -20.711 -8.609 -9.214 1.00 37.88 216 ARG A C 1
ATOM 1679 O O . ARG A 1 216 ? -20.107 -9.668 -9.315 1.00 37.88 216 ARG A O 1
ATOM 1686 N N . PRO A 1 217 ? -20.201 -7.637 -8.405 1.00 33.66 217 PRO A N 1
ATOM 1687 C CA . PRO A 1 217 ? -18.934 -6.932 -8.672 1.00 33.66 217 PRO A CA 1
ATOM 1688 C C . PRO A 1 217 ? -17.889 -7.011 -7.523 1.00 33.66 217 PRO A C 1
ATOM 1690 O O . PRO A 1 217 ? -18.219 -6.949 -6.341 1.00 33.66 217 PRO A O 1
ATOM 1693 N N . GLY A 1 218 ? -16.590 -7.059 -7.846 1.00 36.09 218 GLY A N 1
ATOM 1694 C CA . GLY A 1 218 ? -15.494 -7.110 -6.857 1.00 36.09 218 GLY A CA 1
ATOM 1695 C C . GLY A 1 218 ? -14.807 -5.759 -6.596 1.00 36.09 218 GLY A C 1
ATOM 1696 O O . GLY A 1 218 ? -14.497 -5.031 -7.536 1.00 36.09 218 GLY A O 1
ATOM 1697 N N . ARG A 1 219 ? -14.533 -5.439 -5.320 1.00 38.41 219 ARG A N 1
ATOM 1698 C CA . ARG A 1 219 ? -13.888 -4.193 -4.841 1.00 38.41 219 ARG A CA 1
ATOM 1699 C C . ARG A 1 219 ? -12.468 -4.448 -4.306 1.00 38.41 219 ARG A C 1
ATOM 1701 O O . ARG A 1 219 ? -12.305 -5.404 -3.548 1.00 38.41 219 ARG A O 1
ATOM 1708 N N . PRO A 1 220 ? -11.458 -3.601 -4.585 1.00 39.22 220 PRO A N 1
ATOM 1709 C CA . PRO A 1 220 ? -10.169 -3.676 -3.905 1.00 39.22 220 PRO A CA 1
ATOM 1710 C C . PRO A 1 220 ? -10.039 -2.625 -2.786 1.00 39.22 220 PRO A C 1
ATOM 1712 O O . PRO A 1 220 ? -10.371 -1.456 -2.968 1.00 39.22 220 PRO A O 1
ATOM 1715 N N . VAL A 1 221 ? -9.455 -3.068 -1.664 1.00 37.69 221 VAL A N 1
ATOM 1716 C CA . VAL A 1 221 ? -9.237 -2.360 -0.383 1.00 37.69 221 VAL A CA 1
ATOM 1717 C C . VAL A 1 221 ? -10.496 -2.255 0.481 1.00 37.69 221 VAL A C 1
ATOM 1719 O O . VAL A 1 221 ? -11.475 -1.608 0.129 1.00 37.69 221 VAL A O 1
ATOM 1722 N N . THR A 1 222 ? -10.441 -2.883 1.657 1.00 43.38 222 THR A N 1
ATOM 1723 C CA . THR A 1 222 ? -11.557 -2.962 2.606 1.00 43.38 222 THR A CA 1
ATOM 1724 C C . THR A 1 222 ? -11.096 -2.454 3.963 1.00 43.38 222 THR A C 1
ATOM 1726 O O . THR A 1 222 ? -10.073 -2.901 4.485 1.00 43.38 222 THR A O 1
ATOM 1729 N N . VAL A 1 223 ? -11.853 -1.524 4.545 1.00 45.62 223 VAL A N 1
ATOM 1730 C CA . VAL A 1 223 ? -11.709 -1.178 5.961 1.00 45.62 223 VAL A CA 1
ATOM 1731 C C . VAL A 1 223 ? -12.334 -2.309 6.764 1.00 45.62 223 VAL A C 1
ATOM 1733 O O . VAL A 1 223 ? -13.525 -2.596 6.623 1.00 45.62 223 VAL A O 1
ATOM 1736 N N . LEU A 1 224 ? -11.531 -2.980 7.582 1.00 57.12 224 LEU A N 1
ATOM 1737 C CA . LEU A 1 224 ? -12.053 -4.040 8.430 1.00 57.12 224 LEU A CA 1
ATOM 1738 C C . LEU A 1 224 ? -12.541 -3.457 9.758 1.00 57.12 224 LEU A C 1
ATOM 1740 O O . LEU A 1 224 ? -11.802 -2.743 10.438 1.00 57.12 224 LEU A O 1
ATOM 1744 N N . THR A 1 225 ? -13.780 -3.791 10.108 1.00 65.62 225 THR A N 1
ATOM 1745 C CA . THR A 1 225 ? -14.427 -3.518 11.398 1.00 65.62 225 THR A CA 1
ATOM 1746 C C . THR A 1 225 ? -14.746 -4.845 12.091 1.00 65.62 225 THR A C 1
ATOM 1748 O O . THR A 1 225 ? -14.826 -5.885 11.433 1.00 65.62 225 THR A O 1
ATOM 1751 N N . GLU A 1 226 ? -14.950 -4.835 13.410 1.00 52.91 226 GLU A N 1
ATOM 1752 C CA . GLU A 1 226 ? -15.278 -6.045 14.185 1.00 52.91 226 GLU A CA 1
ATOM 1753 C C . GLU A 1 226 ? -16.556 -6.745 13.678 1.00 52.91 226 GLU A C 1
ATOM 1755 O O . GLU A 1 226 ? -16.598 -7.970 13.553 1.00 52.91 226 GLU A O 1
ATOM 1760 N N . GLU A 1 227 ? -17.557 -5.963 13.265 1.00 56.03 227 GLU A N 1
ATOM 1761 C CA . GLU A 1 227 ? -18.795 -6.454 12.649 1.00 56.03 227 GLU A CA 1
ATOM 1762 C C . GLU A 1 227 ? -18.544 -7.161 11.302 1.00 56.03 227 GLU A C 1
ATOM 1764 O O . GLU A 1 227 ? -19.081 -8.245 11.053 1.00 56.03 227 GLU A O 1
ATOM 1769 N N . ASN A 1 228 ? -17.663 -6.604 10.460 1.00 58.34 228 ASN A N 1
ATOM 1770 C CA . ASN A 1 228 ? -17.311 -7.201 9.171 1.00 58.34 228 ASN A CA 1
ATOM 1771 C C . ASN A 1 228 ? -16.507 -8.496 9.351 1.00 58.34 228 ASN A C 1
ATOM 1773 O O . ASN A 1 228 ? -16.735 -9.466 8.634 1.00 58.34 228 ASN A O 1
ATOM 1777 N N . VAL A 1 229 ? -15.613 -8.555 10.343 1.00 50.44 229 VAL A N 1
ATOM 1778 C CA . VAL A 1 229 ? -14.805 -9.750 10.645 1.00 50.44 229 VAL A CA 1
ATOM 1779 C C . VAL A 1 229 ? -15.679 -10.921 11.107 1.00 50.44 229 VAL A C 1
ATOM 1781 O O . VAL A 1 229 ? -15.516 -12.029 10.601 1.00 50.44 229 VAL A O 1
ATOM 1784 N N . GLN A 1 230 ? -16.648 -10.692 11.999 1.00 52.12 230 GLN A N 1
ATOM 1785 C CA . GLN A 1 230 ? -17.542 -11.754 12.489 1.00 52.12 230 GLN A CA 1
ATOM 1786 C C . GLN A 1 230 ? -18.490 -12.299 11.407 1.00 52.12 230 GLN A C 1
ATOM 1788 O O . GLN A 1 230 ? -18.869 -13.475 11.441 1.00 52.12 230 GLN A O 1
ATOM 1793 N N . LYS A 1 231 ? -18.891 -11.462 10.443 1.00 54.00 231 LYS A N 1
ATOM 1794 C CA . LYS A 1 231 ? -19.647 -11.897 9.258 1.00 54.00 231 LYS A CA 1
ATOM 1795 C C . LYS A 1 231 ? -18.765 -12.699 8.290 1.00 54.00 231 LYS A C 1
ATOM 1797 O O . LYS A 1 231 ? -19.189 -13.765 7.852 1.00 54.00 231 LYS A O 1
ATOM 1802 N N . ILE A 1 232 ? -17.520 -12.266 8.045 1.00 52.88 232 ILE A N 1
ATOM 1803 C CA . ILE A 1 232 ? -16.532 -13.019 7.245 1.00 52.88 232 ILE A CA 1
ATOM 1804 C C . ILE A 1 232 ? -16.305 -14.419 7.834 1.00 52.88 232 ILE A C 1
ATOM 1806 O O . ILE A 1 232 ? -16.328 -15.407 7.106 1.00 52.88 232 ILE A O 1
ATOM 1810 N N . GLU A 1 233 ? -16.129 -14.532 9.152 1.00 50.66 233 GLU A N 1
ATOM 1811 C CA . GLU A 1 233 ? -15.892 -15.820 9.817 1.00 50.66 233 GLU A CA 1
ATOM 1812 C C . GLU A 1 233 ? -17.079 -16.780 9.725 1.00 50.66 233 GLU A C 1
ATOM 1814 O O . GLU A 1 233 ? -16.881 -17.961 9.440 1.00 50.66 233 GLU A O 1
ATOM 1819 N N . ARG A 1 234 ? -18.311 -16.293 9.925 1.00 51.88 234 ARG A N 1
ATOM 1820 C CA . ARG A 1 234 ? -19.519 -17.124 9.782 1.00 51.88 234 ARG A CA 1
ATOM 1821 C C . ARG A 1 234 ? -19.659 -17.691 8.373 1.00 51.88 234 ARG A C 1
ATOM 1823 O O . ARG A 1 234 ? -20.010 -18.858 8.227 1.00 51.88 234 ARG A O 1
ATOM 1830 N N . LEU A 1 235 ? -19.323 -16.898 7.362 1.00 48.81 235 LEU A N 1
ATOM 1831 C CA . LEU A 1 235 ? -19.407 -17.303 5.964 1.00 48.81 235 LEU A CA 1
ATOM 1832 C C . LEU A 1 235 ? -18.315 -18.298 5.574 1.00 48.81 235 LEU A C 1
ATOM 1834 O O . LEU A 1 235 ? -18.603 -19.328 4.975 1.00 48.81 235 LEU A O 1
ATOM 1838 N N . VAL A 1 236 ? -17.074 -18.061 5.999 1.00 48.38 236 VAL A N 1
ATOM 1839 C CA . VAL A 1 236 ? -15.951 -18.981 5.748 1.00 48.38 236 VAL A CA 1
ATOM 1840 C C . VAL A 1 236 ? -16.128 -20.325 6.471 1.00 48.38 236 VAL A C 1
ATOM 1842 O O . VAL A 1 236 ? -15.687 -21.360 5.969 1.00 48.38 236 VAL A O 1
ATOM 1845 N N . LEU A 1 237 ? -16.761 -20.334 7.651 1.00 47.47 237 LEU A N 1
ATOM 1846 C CA . LEU A 1 237 ? -16.990 -21.555 8.434 1.00 47.47 237 LEU A CA 1
ATOM 1847 C C . LEU A 1 237 ? -18.201 -22.376 7.953 1.00 47.47 237 LEU A C 1
ATOM 1849 O O . LEU A 1 237 ? -18.203 -23.590 8.159 1.00 47.47 237 LEU A O 1
ATOM 1853 N N . ALA A 1 238 ? -19.197 -21.751 7.316 1.00 47.06 238 ALA A N 1
ATOM 1854 C CA . ALA A 1 238 ? -20.411 -22.418 6.834 1.00 47.06 238 ALA A CA 1
ATOM 1855 C C . ALA A 1 238 ? -20.214 -23.181 5.509 1.00 47.06 238 ALA A C 1
ATOM 1857 O O . ALA A 1 238 ? -20.803 -24.247 5.332 1.00 47.06 238 ALA A O 1
ATOM 1858 N N . ASP A 1 239 ? -19.351 -22.702 4.606 1.00 43.56 239 ASP A N 1
ATOM 1859 C CA . ASP A 1 239 ? -18.966 -23.437 3.397 1.00 43.56 239 ASP A CA 1
ATOM 1860 C C . ASP A 1 239 ? -17.490 -23.188 3.054 1.00 43.56 239 ASP A C 1
ATOM 1862 O O . ASP A 1 239 ? -17.077 -22.095 2.672 1.00 43.56 239 ASP A O 1
ATOM 1866 N N . ARG A 1 240 ? -16.669 -24.243 3.140 1.00 48.53 240 ARG A N 1
ATOM 1867 C CA . ARG A 1 240 ? -15.227 -24.189 2.831 1.00 48.53 240 ARG A CA 1
ATOM 1868 C C . ARG A 1 240 ? -14.920 -23.895 1.353 1.00 48.53 240 ARG A C 1
ATOM 1870 O O . ARG A 1 240 ? -13.747 -23.785 0.998 1.00 48.53 240 ARG A O 1
ATOM 1877 N N . ARG A 1 241 ? -15.938 -23.828 0.489 1.00 44.41 241 ARG A N 1
ATOM 1878 C CA . ARG A 1 241 ? -15.829 -23.479 -0.937 1.00 44.41 241 ARG A CA 1
ATOM 1879 C C . ARG A 1 241 ? -16.226 -22.036 -1.241 1.00 44.41 241 ARG A C 1
ATOM 1881 O O . ARG A 1 241 ? -16.099 -21.634 -2.398 1.00 44.41 241 ARG A O 1
ATOM 1888 N N . ILE A 1 242 ? -16.654 -21.269 -0.235 1.00 43.34 242 ILE A N 1
ATOM 1889 C CA . ILE A 1 242 ? -17.015 -19.865 -0.410 1.00 43.34 242 ILE A CA 1
ATOM 1890 C C . ILE A 1 242 ? -15.799 -19.075 -0.888 1.00 43.34 242 ILE A C 1
ATOM 1892 O O . ILE A 1 242 ? -14.739 -19.035 -0.258 1.00 43.34 242 ILE A O 1
ATOM 1896 N N . LYS A 1 243 ? -15.956 -18.463 -2.059 1.00 42.41 243 LYS A N 1
ATOM 1897 C CA . LYS A 1 243 ? -14.934 -17.616 -2.663 1.00 42.41 243 LYS A CA 1
ATOM 1898 C C . LYS A 1 243 ? -15.046 -16.222 -2.043 1.00 42.41 243 LYS A C 1
ATOM 1900 O O . LYS A 1 243 ? -16.146 -15.755 -1.768 1.00 42.41 243 LYS A O 1
ATOM 1905 N N . LEU A 1 244 ? -13.908 -15.558 -1.818 1.00 39.12 244 LEU A N 1
ATOM 1906 C CA . LEU A 1 244 ? -13.778 -14.298 -1.055 1.00 39.12 244 LEU A CA 1
ATOM 1907 C C . LEU A 1 244 ? -14.786 -13.190 -1.428 1.00 39.12 244 LEU A C 1
ATOM 1909 O O . LEU A 1 244 ? -15.083 -12.341 -0.596 1.00 39.12 244 LEU A O 1
ATOM 1913 N N . TRP A 1 245 ? -15.331 -13.200 -2.645 1.00 40.84 245 TRP A N 1
ATOM 1914 C CA . TRP A 1 245 ? -16.348 -12.249 -3.099 1.00 40.84 245 TRP A CA 1
ATOM 1915 C C . TRP A 1 245 ? -17.773 -12.535 -2.596 1.00 40.84 245 TRP A C 1
ATOM 1917 O O . TRP A 1 245 ? -18.507 -11.586 -2.355 1.00 40.84 245 TRP A O 1
ATOM 1927 N N . GLN A 1 246 ? -18.159 -13.794 -2.356 1.00 39.34 246 GLN A N 1
ATOM 1928 C CA . GLN A 1 246 ? -19.482 -14.142 -1.794 1.00 39.34 246 GLN A CA 1
ATOM 1929 C C . GLN A 1 246 ? -19.636 -13.617 -0.361 1.00 39.34 246 GLN A C 1
ATOM 1931 O O . GLN A 1 246 ? -20.728 -13.302 0.099 1.00 39.34 246 GLN A O 1
ATOM 1936 N N . ILE A 1 247 ? -18.508 -13.452 0.329 1.00 45.25 247 ILE A N 1
ATOM 1937 C CA . ILE A 1 247 ? -18.450 -12.844 1.654 1.00 45.25 247 ILE A CA 1
ATOM 1938 C C . ILE A 1 247 ? -18.736 -11.336 1.588 1.00 45.25 247 ILE A C 1
ATOM 1940 O O . ILE A 1 247 ? -19.324 -10.776 2.507 1.00 45.25 247 ILE A O 1
ATOM 1944 N N . ALA A 1 248 ? -18.348 -10.674 0.495 1.00 39.41 248 ALA A N 1
ATOM 1945 C CA . ALA A 1 248 ? -18.527 -9.239 0.307 1.00 39.41 248 ALA A CA 1
ATOM 1946 C C . ALA A 1 248 ? -19.985 -8.842 -0.006 1.00 39.41 248 ALA A C 1
ATOM 1948 O O . ALA A 1 248 ? -20.402 -7.756 0.394 1.00 39.41 248 ALA A O 1
ATOM 1949 N N . GLU A 1 249 ? -20.772 -9.711 -0.655 1.00 39.91 249 GLU A N 1
ATOM 1950 C CA . GLU A 1 249 ? -22.198 -9.465 -0.943 1.00 39.91 249 GLU A CA 1
ATOM 1951 C C . GLU A 1 249 ? -23.082 -9.506 0.314 1.00 39.91 249 GLU A C 1
ATOM 1953 O O . GLU A 1 249 ? -23.921 -8.626 0.511 1.00 39.91 249 GLU A O 1
ATOM 1958 N N . GLU A 1 250 ? -22.867 -10.470 1.213 1.00 42.28 250 GLU A N 1
ATOM 1959 C CA . GLU A 1 250 ? -23.635 -10.579 2.467 1.00 42.28 250 GLU A CA 1
ATOM 1960 C C . GLU A 1 250 ? -23.314 -9.475 3.487 1.00 42.28 250 GLU A C 1
ATOM 1962 O O . GLU A 1 250 ? -24.083 -9.197 4.417 1.00 42.28 250 GLU A O 1
ATOM 1967 N N . LEU A 1 251 ? -22.173 -8.810 3.319 1.00 45.62 251 LEU A N 1
ATOM 1968 C CA . LEU A 1 251 ? -21.757 -7.719 4.188 1.00 45.62 251 LEU A CA 1
ATOM 1969 C C . LEU A 1 251 ? -22.508 -6.404 3.914 1.00 45.62 251 LEU A C 1
ATOM 1971 O O . LEU A 1 251 ? -22.453 -5.533 4.776 1.00 45.62 251 LEU A O 1
ATOM 1975 N N . GLN A 1 252 ? -23.229 -6.257 2.788 1.00 39.50 252 GLN A N 1
ATOM 1976 C CA . GLN A 1 252 ? -23.901 -5.006 2.374 1.00 39.50 252 GLN A CA 1
ATOM 1977 C C . GLN A 1 252 ? -23.017 -3.749 2.508 1.00 39.50 252 GLN A C 1
ATOM 1979 O O . GLN A 1 252 ? -23.504 -2.655 2.786 1.00 39.50 252 GLN A O 1
ATOM 1984 N N . ILE A 1 253 ? -21.705 -3.887 2.312 1.00 37.56 253 ILE A N 1
ATOM 1985 C CA . ILE A 1 253 ? -20.796 -2.739 2.295 1.00 37.56 253 ILE A CA 1
ATOM 1986 C C . ILE A 1 253 ? -21.076 -2.018 0.973 1.00 37.56 253 ILE A C 1
ATOM 1988 O O . ILE A 1 253 ? -20.773 -2.550 -0.095 1.00 37.56 253 ILE A O 1
ATOM 1992 N N . SER A 1 254 ? -21.779 -0.885 1.056 1.00 32.59 254 SER A N 1
ATOM 1993 C CA . SER A 1 254 ? -22.232 -0.014 -0.045 1.00 32.59 254 SER A CA 1
ATOM 1994 C C . SER A 1 254 ? -21.099 0.688 -0.754 1.00 32.59 254 SER A C 1
ATOM 1996 O O . SER A 1 254 ? -20.110 1.015 -0.076 1.00 32.59 254 SER A O 1
#

Solvent-accessible surface area (backbone atoms only — not comparable to full-atom values): 14802 Å² total; per-residue (Å²): 144,74,76,65,57,65,52,48,34,60,76,66,69,50,77,69,56,42,69,77,72,54,97,69,43,89,84,46,80,80,34,73,68,64,43,75,72,81,76,80,71,84,76,74,69,34,72,84,64,71,39,56,68,76,49,52,72,54,34,28,58,65,43,54,50,49,46,54,49,51,52,50,26,38,54,51,68,73,45,60,68,74,79,42,45,72,32,36,29,23,25,24,24,6,40,63,68,54,57,52,31,50,46,38,74,72,35,82,92,51,64,52,97,52,34,65,76,23,23,36,69,62,38,50,11,44,49,46,30,58,69,38,40,31,64,23,60,65,36,57,34,70,54,57,97,46,8,39,60,53,19,44,53,52,46,53,53,36,38,78,70,67,65,17,71,32,31,46,40,41,67,53,82,64,82,86,59,59,64,65,53,31,52,53,49,53,51,50,70,76,38,70,90,74,44,65,61,63,56,49,55,48,50,60,59,61,55,73,80,76,75,84,90,86,92,87,88,83,84,86,64,60,66,47,38,67,73,57,51,58,52,45,49,56,46,53,70,74,38,89,78,67,52,82,62,67,48,53,63,81,61,67,76,105

Secondary structure (DSSP, 8-state):
--THHHHHHHHTT---EE-SS-TTGGG-TTS-S-EE--S--S---TTTTT--HHHHHHS-HHHHHHHHHHHHHHHHTT--TTTTTTS-EEEEEE----HHHHHHHH-GGG--TTHHHHH-THHHHHHHHHHHT--S-EEEE--GGGHHHHHHHHHHHHHHTTS-SEEEEEE-----SHHHHHHHHHHHHH-GGG-HHHHHHHHHHHGGGS---------S--EEEHHHHHHHHHHHHH-TT--HHHHHHHTT--

Organism: Eumeta variegata (NCBI:txid151549)

pLDDT: mean 74.96, std 21.71, range [28.98, 98.31]